Protein AF-0000000074350493 (afdb_homodimer)

Foldseek 3Di:
DDLAQPVPAGKDKDADCDLQGRRWIFIWGPDDDPSTGTDGTPDPGDDPVCSPPVVVVVVVVVVVVVVVVVVVVVVVVVVPPPPVVVVVVPDPPPPPPPPPPD/DDLQQPVPAGKDKDADCDLQGRRWIFIWGPDDDPSTDTPGTPDPGDDPVCSPPVVVVVVVVVVVVVVVVVVVVVVVVVVPPPPVVVVVVPDPPPPPPPPPPD

Sequence (204 aa):
MVRFPQCGSPAVIKTSWTQFNPGRHFYCCSKRGPNHGIIDWYDPTMCDRAVQIIPGLLRNMNESQDIVAENCGTIRRDIQPIDIDGILDGQNPNDGIWWFISMVRFPQCGSPAVIKTSWTQFNPGRHFYCCSKRGPNHGIIDWYDPTMCDRAVQIIPGLLRNMNESQDIVAENCGTIRRDIQPIDIDGILDGQNPNDGIWWFIS

Solvent-accessible surface area (backbone atoms only — not comparable to full-atom values): 12179 Å² total; per-residue (Å²): 129,79,74,60,41,88,86,70,51,59,55,38,80,46,70,35,75,48,75,77,39,57,69,34,37,25,31,23,33,69,51,83,57,95,92,28,50,80,63,40,72,68,46,74,83,66,35,69,67,52,41,63,45,47,61,53,51,52,50,53,29,52,52,30,45,49,50,38,52,50,49,49,51,50,50,56,58,65,62,56,78,70,65,55,63,73,55,48,70,74,46,71,88,77,68,69,77,67,77,73,79,107,128,80,75,61,40,91,85,69,50,58,54,38,80,46,70,34,75,47,75,78,38,56,71,35,38,25,31,24,32,70,52,82,58,94,91,30,51,78,64,41,71,68,47,74,83,66,36,68,67,49,40,64,46,49,60,53,52,53,51,54,29,50,52,32,46,50,52,38,53,52,51,50,50,51,50,56,58,64,61,56,78,69,67,53,63,74,56,45,71,74,47,70,87,77,68,69,76,67,77,72,78,109

Nearest PDB structures (foldseek):
  3qwm-assembly1_A-2  TM=3.805E-01  e=5.453E-01  Homo sapiens
  5nly-assembly1_A  TM=3.399E-01  e=1.054E+00  Homo sapiens
  5wi2-assembly2_B  TM=3.522E-01  e=4.492E+00  Homo sapiens
  2m89-assembly1_B  TM=2.651E-01  e=6.671E+00  Colwellia psychrerythraea 34H
  4c0a-assembly1_B  TM=4.109E-01  e=1.397E+00  Homo sapiens

Structure (mmCIF, N/CA/C/O backbone):
data_AF-0000000074350493-model_v1
#
loop_
_entity.id
_entity.type
_entity.pdbx_description
1 polymer 'Zinc finger, GRF-type'
#
loop_
_atom_site.group_PDB
_atom_site.id
_atom_site.type_symbol
_atom_site.label_atom_id
_atom_site.label_alt_id
_atom_site.label_comp_id
_atom_site.label_asym_id
_atom_site.label_entity_id
_atom_site.label_seq_id
_atom_site.pdbx_PDB_ins_code
_atom_site.Cartn_x
_atom_site.Cartn_y
_atom_site.Cartn_z
_atom_site.occupancy
_atom_site.B_iso_or_equiv
_atom_site.auth_seq_id
_atom_site.auth_comp_id
_atom_site.auth_asym_id
_atom_site.auth_atom_id
_atom_site.pdbx_PDB_model_num
ATOM 1 N N . MET A 1 1 ? 19.562 -19.75 -13.242 1 54.25 1 MET A N 1
ATOM 2 C CA . MET A 1 1 ? 19.984 -18.453 -13.797 1 54.25 1 MET A CA 1
ATOM 3 C C . MET A 1 1 ? 21.016 -17.781 -12.898 1 54.25 1 MET A C 1
ATOM 5 O O . MET A 1 1 ? 20.938 -17.891 -11.672 1 54.25 1 MET A O 1
ATOM 9 N N . VAL A 1 2 ? 22.109 -17.438 -13.438 1 62.44 2 VAL A N 1
ATOM 10 C CA . VAL A 1 2 ? 23.25 -16.906 -12.703 1 62.44 2 VAL A CA 1
ATOM 11 C C . VAL A 1 2 ? 22.844 -15.641 -11.961 1 62.44 2 VAL A C 1
ATOM 13 O O . VAL A 1 2 ? 22.328 -14.703 -12.57 1 62.44 2 VAL A O 1
ATOM 16 N N . ARG A 1 3 ? 22.812 -15.484 -10.641 1 78.31 3 ARG A N 1
ATOM 17 C CA . ARG A 1 3 ? 22.359 -14.438 -9.734 1 78.31 3 ARG A CA 1
ATOM 18 C C . ARG A 1 3 ? 23.516 -13.547 -9.305 1 78.31 3 ARG A C 1
ATOM 20 O O . ARG A 1 3 ? 23.5 -12.969 -8.219 1 78.31 3 ARG A O 1
ATOM 27 N N . PHE A 1 4 ? 24.656 -13.5 -10.234 1 84.69 4 PHE A N 1
ATOM 28 C CA . PHE A 1 4 ? 25.781 -12.625 -9.891 1 84.69 4 PHE A CA 1
ATOM 29 C C . PHE A 1 4 ? 26.094 -11.68 -11.047 1 84.69 4 PHE A C 1
ATOM 31 O O . PHE A 1 4 ? 25.984 -12.055 -12.211 1 84.69 4 PHE A O 1
ATOM 38 N N . PRO A 1 5 ? 26.484 -10.469 -10.609 1 89.38 5 PRO A N 1
ATOM 39 C CA . PRO A 1 5 ? 26.859 -9.523 -11.664 1 89.38 5 PRO A CA 1
ATOM 40 C C . PRO A 1 5 ? 28.109 -9.953 -12.414 1 89.38 5 PRO A C 1
ATOM 42 O O . PRO A 1 5 ? 29.016 -10.57 -11.828 1 89.38 5 PRO A O 1
ATOM 45 N N . GLN A 1 6 ? 28.109 -9.586 -13.664 1 86.31 6 GLN A N 1
ATOM 46 C CA . GLN A 1 6 ? 29.234 -9.969 -14.508 1 86.31 6 GLN A CA 1
ATOM 47 C C . GLN A 1 6 ? 30.484 -9.164 -14.148 1 86.31 6 GLN A C 1
ATOM 49 O O . GLN A 1 6 ? 31.609 -9.602 -14.422 1 86.31 6 GLN A O 1
ATOM 54 N N . CYS A 1 7 ? 30.344 -8.07 -13.523 1 89.44 7 CYS A N 1
ATOM 55 C CA . CYS A 1 7 ? 31.469 -7.172 -13.25 1 89.44 7 CYS A CA 1
ATOM 56 C C . CYS A 1 7 ? 32.25 -7.629 -12.016 1 89.44 7 CYS A C 1
ATOM 58 O O . CYS A 1 7 ? 33.25 -7.035 -11.664 1 89.44 7 CYS A O 1
ATOM 60 N N . GLY A 1 8 ? 31.75 -8.586 -11.281 1 89.25 8 GLY A N 1
ATOM 61 C CA . GLY A 1 8 ? 32.469 -9.133 -10.133 1 89.25 8 GLY A CA 1
ATOM 62 C C . GLY A 1 8 ? 32.031 -8.492 -8.82 1 89.25 8 GLY A C 1
ATOM 63 O O . GLY A 1 8 ? 32.438 -8.938 -7.746 1 89.25 8 GLY A O 1
ATOM 64 N N . SER A 1 9 ? 31.219 -7.578 -8.922 1 91.06 9 SER A N 1
ATOM 65 C CA . SER A 1 9 ? 30.719 -6.934 -7.711 1 91.06 9 SER A CA 1
ATOM 66 C C . SER A 1 9 ? 29.641 -7.785 -7.039 1 91.06 9 SER A C 1
ATOM 68 O O . SER A 1 9 ? 29.062 -8.68 -7.668 1 91.06 9 SER A O 1
ATOM 70 N N . PRO A 1 10 ? 29.406 -7.516 -5.766 1 92.62 10 PRO A N 1
ATOM 71 C CA . PRO A 1 10 ? 28.375 -8.281 -5.078 1 92.62 10 PRO A CA 1
ATOM 72 C C . PRO A 1 10 ? 26.969 -8.008 -5.625 1 92.62 10 PRO A C 1
ATOM 74 O O . PRO A 1 10 ? 26.688 -6.898 -6.082 1 92.62 10 PRO A O 1
ATOM 77 N N . ALA A 1 11 ? 26.188 -9.047 -5.598 1 94.44 11 ALA A N 1
ATOM 78 C CA . ALA A 1 11 ? 24.766 -8.891 -5.906 1 94.44 11 ALA A CA 1
ATOM 79 C C . ALA A 1 11 ? 23.984 -8.453 -4.676 1 94.44 11 ALA A C 1
ATOM 81 O O . ALA A 1 11 ? 24.266 -8.898 -3.561 1 94.44 11 ALA A O 1
ATOM 82 N N . VAL A 1 12 ? 23.031 -7.539 -4.895 1 94.94 12 VAL A N 1
ATOM 83 C CA . VAL A 1 12 ? 22.156 -7.113 -3.812 1 94.94 12 VAL A CA 1
ATOM 84 C C . VAL A 1 12 ? 20.688 -7.312 -4.219 1 94.94 12 VAL A C 1
ATOM 86 O O . VAL A 1 12 ? 20.391 -7.469 -5.406 1 94.94 12 VAL A O 1
ATOM 89 N N . ILE A 1 13 ? 19.828 -7.398 -3.182 1 95.94 13 ILE A N 1
ATOM 90 C CA . ILE A 1 13 ? 18.391 -7.512 -3.424 1 95.94 13 ILE A CA 1
ATOM 91 C C . ILE A 1 13 ? 17.734 -6.148 -3.24 1 95.94 13 ILE A C 1
ATOM 93 O O . ILE A 1 13 ? 17.938 -5.488 -2.219 1 95.94 13 ILE A O 1
ATOM 97 N N . LYS A 1 14 ? 17.016 -5.727 -4.309 1 96 14 LYS A N 1
ATOM 98 C CA . LYS A 1 14 ? 16.25 -4.492 -4.262 1 96 14 LYS A CA 1
ATOM 99 C C . LYS A 1 14 ? 14.766 -4.762 -4.523 1 96 14 LYS A C 1
ATOM 101 O O . LYS A 1 14 ? 14.383 -5.891 -4.832 1 96 14 LYS A O 1
ATOM 106 N N . THR A 1 15 ? 13.984 -3.666 -4.266 1 97.62 15 THR A N 1
ATOM 107 C CA . THR A 1 15 ? 12.539 -3.775 -4.441 1 97.62 15 THR A CA 1
ATOM 108 C C . THR A 1 15 ? 12.078 -2.979 -5.66 1 97.62 15 THR A C 1
ATOM 110 O O . THR A 1 15 ? 12.445 -1.812 -5.816 1 97.62 15 THR A O 1
ATOM 113 N N . SER A 1 16 ? 11.336 -3.635 -6.516 1 97.81 16 SER A N 1
ATOM 114 C CA . SER A 1 16 ? 10.727 -2.967 -7.66 1 97.81 16 SER A CA 1
ATOM 115 C C . SER A 1 16 ? 9.422 -2.283 -7.27 1 97.81 16 SER A C 1
ATOM 117 O O . SER A 1 16 ? 8.625 -2.84 -6.508 1 97.81 16 SER A O 1
ATOM 119 N N . TRP A 1 17 ? 9.18 -1.104 -7.844 1 97.69 17 TRP A N 1
ATOM 120 C CA . TRP A 1 17 ? 7.938 -0.381 -7.602 1 97.69 17 TRP A CA 1
ATOM 121 C C . TRP A 1 17 ? 7.289 0.044 -8.914 1 97.69 17 TRP A C 1
ATOM 123 O O . TRP A 1 17 ? 6.492 0.986 -8.945 1 97.69 17 TRP A O 1
ATOM 133 N N . THR A 1 18 ? 7.656 -0.69 -9.922 1 97.12 18 THR A N 1
ATOM 134 C CA . THR A 1 18 ? 7.039 -0.423 -11.219 1 97.12 18 THR A CA 1
ATOM 135 C C . THR A 1 18 ? 5.594 -0.91 -11.242 1 97.12 18 THR A C 1
ATOM 137 O O . THR A 1 18 ? 5.18 -1.683 -10.375 1 97.12 18 THR A O 1
ATOM 140 N N . GLN A 1 19 ? 4.824 -0.559 -12.211 1 96.5 19 GLN A N 1
ATOM 141 C CA . GLN A 1 19 ? 3.395 -0.821 -12.328 1 96.5 19 GLN A CA 1
ATOM 142 C C . GLN A 1 19 ? 3.109 -2.32 -12.352 1 96.5 19 GLN A C 1
ATOM 144 O O . GLN A 1 19 ? 2.113 -2.777 -11.789 1 96.5 19 GLN A O 1
ATOM 149 N N . PHE A 1 20 ? 3.967 -3.07 -12.922 1 97.12 20 PHE A N 1
ATOM 150 C CA . PHE A 1 20 ? 3.656 -4.48 -13.141 1 97.12 20 PHE A CA 1
ATOM 151 C C . PHE A 1 20 ? 4.363 -5.352 -12.109 1 97.12 20 PHE A C 1
ATOM 153 O O . PHE A 1 20 ? 4.086 -6.547 -12.008 1 97.12 20 PHE A O 1
ATOM 160 N N . ASN A 1 21 ? 5.328 -4.793 -11.367 1 98.19 21 ASN A N 1
ATOM 161 C CA . ASN A 1 21 ? 6.09 -5.551 -10.383 1 98.19 21 ASN A CA 1
ATOM 162 C C . ASN A 1 21 ? 6.215 -4.789 -9.062 1 98.19 21 ASN A C 1
ATOM 164 O O . ASN A 1 21 ? 7.32 -4.629 -8.539 1 98.19 21 ASN A O 1
ATOM 168 N N . PRO A 1 22 ? 5.102 -4.34 -8.555 1 98.62 22 PRO A N 1
ATOM 169 C CA . PRO A 1 22 ? 5.207 -3.543 -7.332 1 98.62 22 PRO A CA 1
ATOM 170 C C . PRO A 1 22 ? 5.598 -4.379 -6.117 1 98.62 22 PRO A C 1
ATOM 172 O O . PRO A 1 22 ? 4.945 -5.383 -5.816 1 98.62 22 PRO A O 1
ATOM 175 N N . GLY A 1 23 ? 6.668 -3.951 -5.48 1 98.44 23 GLY A N 1
ATOM 176 C CA . GLY A 1 23 ? 7.074 -4.613 -4.25 1 98.44 23 GLY A CA 1
ATOM 177 C C . GLY A 1 23 ? 7.926 -5.844 -4.488 1 98.44 23 GLY A C 1
ATOM 178 O O . GLY A 1 23 ? 8.445 -6.441 -3.541 1 98.44 23 GLY A O 1
ATOM 179 N N . ARG A 1 24 ? 8.086 -6.23 -5.754 1 98.56 24 ARG A N 1
ATOM 180 C CA . ARG A 1 24 ? 8.797 -7.461 -6.086 1 98.56 24 ARG A CA 1
ATOM 181 C C . ARG A 1 24 ? 10.297 -7.293 -5.895 1 98.56 24 ARG A C 1
ATOM 183 O O . ARG A 1 24 ? 10.867 -6.277 -6.293 1 98.56 24 ARG A O 1
ATOM 190 N N . HIS A 1 25 ? 10.859 -8.359 -5.367 1 97.94 25 HIS A N 1
ATOM 191 C CA . HIS A 1 25 ? 12.305 -8.305 -5.172 1 97.94 25 HIS A CA 1
ATOM 192 C C . HIS A 1 25 ? 13.047 -8.781 -6.414 1 97.94 25 HIS A C 1
ATOM 194 O O . HIS A 1 25 ? 12.562 -9.664 -7.129 1 97.94 25 HIS A O 1
ATOM 200 N N . PHE A 1 26 ? 14.227 -8.133 -6.578 1 96.44 26 PHE A N 1
ATOM 201 C CA . PHE A 1 26 ? 15.102 -8.562 -7.664 1 96.44 26 PHE A CA 1
ATOM 202 C C . PHE A 1 26 ? 16.562 -8.453 -7.262 1 96.44 26 PHE A C 1
ATOM 204 O O . PHE A 1 26 ? 16.922 -7.641 -6.402 1 96.44 26 PHE A O 1
ATOM 211 N N . TYR A 1 27 ? 17.375 -9.25 -7.84 1 95.88 27 TYR A N 1
ATOM 212 C CA . TYR A 1 27 ? 18.828 -9.172 -7.699 1 95.88 27 TYR A CA 1
ATOM 213 C C . TYR A 1 27 ? 19.406 -8.117 -8.633 1 95.88 27 TYR A C 1
ATOM 215 O O . TYR A 1 27 ? 19.016 -8.039 -9.805 1 95.88 27 TYR A O 1
ATOM 223 N N . CYS A 1 28 ? 20.297 -7.379 -8.047 1 94.56 28 CYS A N 1
ATOM 224 C CA . CYS A 1 28 ? 20.984 -6.426 -8.906 1 94.56 28 CYS A CA 1
ATOM 225 C C . CYS A 1 28 ? 22.406 -6.184 -8.414 1 94.56 28 CYS A C 1
ATOM 227 O O . CYS A 1 28 ? 22.781 -6.633 -7.332 1 94.56 28 CYS A O 1
ATOM 229 N N . CYS A 1 29 ? 23.156 -5.594 -9.312 1 94.19 29 CYS A N 1
ATOM 230 C CA . CYS A 1 29 ? 24.531 -5.238 -8.984 1 94.19 29 CYS A CA 1
ATOM 231 C C . CYS A 1 29 ? 24.562 -4.145 -7.922 1 94.19 29 CYS A C 1
ATOM 233 O O . CYS A 1 29 ? 23.75 -3.213 -7.957 1 94.19 29 CYS A O 1
ATOM 235 N N . SER A 1 30 ? 25.516 -4.34 -6.973 1 92.81 30 SER A N 1
ATOM 236 C CA . SER A 1 30 ? 25.656 -3.352 -5.906 1 92.81 30 SER A CA 1
ATOM 237 C C . SER A 1 30 ? 26.156 -2.018 -6.449 1 92.81 30 SER A C 1
ATOM 239 O O . SER A 1 30 ? 25.984 -0.978 -5.809 1 92.81 30 SER A O 1
ATOM 241 N N . LYS A 1 31 ? 26.703 -2.16 -7.629 1 91.62 31 LYS A N 1
ATOM 242 C CA . LYS A 1 31 ? 27.156 -0.932 -8.273 1 91.62 31 LYS A CA 1
ATOM 243 C C . LYS A 1 31 ? 26.047 -0.301 -9.102 1 91.62 31 LYS A C 1
ATOM 245 O O . LYS A 1 31 ? 25.031 -0.943 -9.383 1 91.62 31 LYS A O 1
ATOM 250 N N . ARG A 1 32 ? 26.172 0.954 -9.367 1 88.25 32 ARG A N 1
ATOM 251 C CA . ARG A 1 32 ? 25.219 1.692 -10.188 1 88.25 32 ARG A CA 1
ATOM 252 C C . ARG A 1 32 ? 25.781 1.943 -11.586 1 88.25 32 ARG A C 1
ATOM 254 O O . ARG A 1 32 ? 27 1.919 -11.781 1 88.25 32 ARG A O 1
ATOM 261 N N . GLY A 1 33 ? 24.797 2.076 -12.539 1 86.25 33 GLY A N 1
ATOM 262 C CA . GLY A 1 33 ? 25.219 2.389 -13.898 1 86.25 33 GLY A CA 1
ATOM 263 C C . GLY A 1 33 ? 24.578 1.5 -14.938 1 86.25 33 GLY A C 1
ATOM 264 O O . GLY A 1 33 ? 23.891 0.525 -14.602 1 86.25 33 GLY A O 1
ATOM 265 N N . PRO A 1 34 ? 24.734 1.859 -16.312 1 84.88 34 PRO A N 1
ATOM 266 C CA . PRO A 1 34 ? 24.062 1.173 -17.422 1 84.88 34 PRO A CA 1
ATOM 267 C C . PRO A 1 34 ? 24.375 -0.321 -17.469 1 84.88 34 PRO A C 1
ATOM 269 O O . PRO A 1 34 ? 23.516 -1.126 -17.828 1 84.88 34 PRO A O 1
ATOM 272 N N . ASN A 1 35 ? 25.594 -0.765 -16.984 1 83.81 35 ASN A N 1
ATOM 273 C CA . ASN A 1 35 ? 25.969 -2.174 -17.047 1 83.81 35 ASN A CA 1
ATOM 274 C C . ASN A 1 35 ? 25.781 -2.869 -15.703 1 83.81 35 ASN A C 1
ATOM 276 O O . ASN A 1 35 ? 26.25 -3.994 -15.508 1 83.81 35 ASN A O 1
ATOM 280 N N . HIS A 1 36 ? 24.953 -2.256 -14.914 1 89.69 36 HIS A N 1
ATOM 281 C CA . HIS A 1 36 ? 24.781 -2.789 -13.57 1 89.69 36 HIS A CA 1
ATOM 282 C C . HIS A 1 36 ? 23.297 -2.885 -13.211 1 89.69 36 HIS A C 1
ATOM 284 O O . HIS A 1 36 ? 22.906 -2.582 -12.078 1 89.69 36 HIS A O 1
ATOM 290 N N . GLY A 1 37 ? 22.469 -3.441 -14.133 1 82.88 37 GLY A N 1
ATOM 291 C CA . GLY A 1 37 ? 21.016 -3.467 -13.953 1 82.88 37 GLY A CA 1
ATOM 292 C C . GLY A 1 37 ? 20.516 -4.754 -13.32 1 82.88 37 GLY A C 1
ATOM 293 O O . GLY A 1 37 ? 21.25 -5.406 -12.57 1 82.88 37 GLY A O 1
ATOM 294 N N . ILE A 1 38 ? 19.312 -5.059 -13.516 1 87.69 38 ILE A N 1
ATOM 295 C CA . ILE A 1 38 ? 18.641 -6.227 -12.961 1 87.69 38 ILE A CA 1
ATOM 296 C C . ILE A 1 38 ? 19.297 -7.5 -13.492 1 87.69 38 ILE A C 1
ATOM 298 O O . ILE A 1 38 ? 19.562 -7.621 -14.688 1 87.69 38 ILE A O 1
ATOM 302 N N . ILE A 1 39 ? 19.688 -8.258 -12.625 1 92.12 39 ILE A N 1
ATOM 303 C CA . ILE A 1 39 ? 20.25 -9.555 -12.969 1 92.12 39 ILE A CA 1
ATOM 304 C C . ILE A 1 39 ? 19.141 -10.578 -13.148 1 92.12 39 ILE A C 1
ATOM 306 O O . ILE A 1 39 ? 19.016 -11.203 -14.203 1 92.12 39 ILE A O 1
ATOM 310 N N . ASP A 1 40 ? 18.312 -10.688 -12.094 1 94.38 40 ASP A N 1
ATOM 311 C CA . ASP A 1 40 ? 17.203 -11.633 -12.078 1 94.38 40 ASP A CA 1
ATOM 312 C C . ASP A 1 40 ? 16.172 -11.258 -11.008 1 94.38 40 ASP A C 1
ATOM 314 O O . ASP A 1 40 ? 16.484 -10.516 -10.07 1 94.38 40 ASP A O 1
ATOM 318 N N . TRP A 1 41 ? 14.992 -11.969 -11.242 1 96.06 41 TRP A N 1
ATOM 319 C CA . TRP A 1 41 ? 13.969 -11.781 -10.219 1 96.06 41 TRP A CA 1
ATOM 320 C C . TRP A 1 41 ? 14.188 -12.734 -9.047 1 96.06 41 TRP A C 1
ATOM 322 O O . TRP A 1 41 ? 14.508 -13.906 -9.25 1 96.06 41 TRP A O 1
ATOM 332 N N . TYR A 1 42 ? 14.117 -12.156 -7.887 1 96.25 42 TYR A N 1
ATOM 333 C CA . TYR A 1 42 ? 14.195 -12.938 -6.656 1 96.25 42 TYR A CA 1
ATOM 334 C C . TYR A 1 42 ? 12.852 -13.57 -6.32 1 96.25 42 TYR A C 1
ATOM 336 O O . TYR A 1 42 ? 12.781 -14.758 -5.984 1 96.25 42 TYR A O 1
ATOM 344 N N . ASP A 1 43 ? 11.805 -12.797 -6.391 1 97.25 43 ASP A N 1
ATOM 345 C CA . ASP A 1 43 ? 10.445 -13.266 -6.145 1 97.25 43 ASP A CA 1
ATOM 346 C C . ASP A 1 43 ? 9.781 -13.734 -7.434 1 97.25 43 ASP A C 1
ATOM 348 O O . ASP A 1 43 ? 10.109 -13.25 -8.523 1 97.25 43 ASP A O 1
ATOM 352 N N . PRO A 1 44 ? 8.789 -14.688 -7.273 1 97.88 44 PRO A N 1
ATOM 353 C CA . PRO A 1 44 ? 7.922 -14.93 -8.422 1 97.88 44 PRO A CA 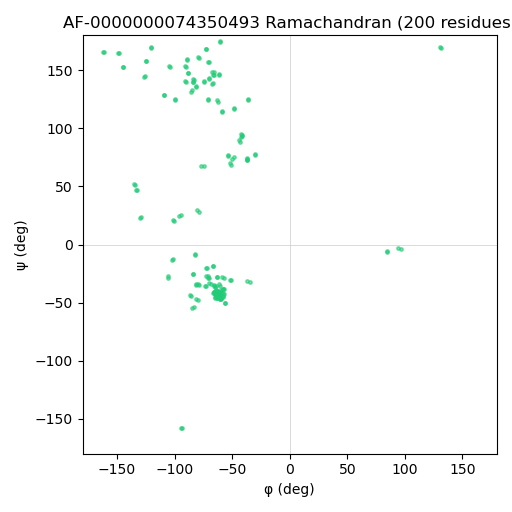1
ATOM 354 C C . PRO A 1 44 ? 7.145 -13.68 -8.852 1 97.88 44 PRO A C 1
ATOM 356 O O . PRO A 1 44 ? 7.188 -12.656 -8.164 1 97.88 44 PRO A O 1
ATOM 359 N N . THR A 1 45 ? 6.438 -13.914 -10 1 98.06 45 THR A N 1
ATOM 360 C CA . THR A 1 45 ? 5.602 -12.812 -10.477 1 98.06 45 THR A CA 1
ATOM 361 C C . THR A 1 45 ? 4.539 -12.453 -9.445 1 98.06 45 THR A C 1
ATOM 363 O O . THR A 1 45 ? 3.982 -13.336 -8.781 1 98.06 45 THR A O 1
ATOM 366 N N . MET A 1 46 ? 4.258 -11.211 -9.414 1 98.62 46 MET A N 1
ATOM 367 C CA . MET A 1 46 ? 3.205 -10.742 -8.523 1 98.62 46 MET A CA 1
ATOM 368 C C . MET A 1 46 ? 1.834 -11.203 -9.008 1 98.62 46 MET A C 1
ATOM 370 O O . MET A 1 46 ? 1.568 -11.219 -10.211 1 98.62 46 MET A O 1
ATOM 374 N N . CYS A 1 47 ? 1.059 -11.508 -8.016 1 98.62 47 CYS A N 1
ATOM 375 C CA . CYS A 1 47 ? -0.28 -11.938 -8.406 1 98.62 47 CYS A CA 1
ATOM 376 C C . CYS A 1 47 ? -1.093 -10.766 -8.938 1 98.62 47 CYS A C 1
ATOM 378 O O . CYS A 1 47 ? -0.824 -9.609 -8.594 1 98.62 47 CYS A O 1
ATOM 380 N N . ASP A 1 48 ? -2.059 -11.062 -9.711 1 98.25 48 ASP A N 1
ATOM 381 C CA . ASP A 1 48 ? -2.824 -10.055 -10.438 1 98.25 48 ASP A CA 1
ATOM 382 C C . ASP A 1 48 ? -3.41 -9.016 -9.477 1 98.25 48 ASP A C 1
ATOM 384 O O . ASP A 1 48 ? -3.336 -7.816 -9.734 1 98.25 48 ASP A O 1
ATOM 388 N N . ARG A 1 49 ? -4.039 -9.469 -8.492 1 98.62 49 ARG A N 1
ATOM 389 C CA . ARG A 1 49 ? -4.688 -8.555 -7.551 1 98.62 49 ARG A CA 1
ATOM 390 C C . ARG A 1 49 ? -3.684 -7.578 -6.953 1 98.62 49 ARG A C 1
ATOM 392 O O . ARG A 1 49 ? -3.973 -6.387 -6.812 1 98.62 49 ARG A O 1
ATOM 399 N N . ALA A 1 50 ? -2.549 -8.07 -6.598 1 98.62 50 ALA A N 1
ATOM 400 C CA . 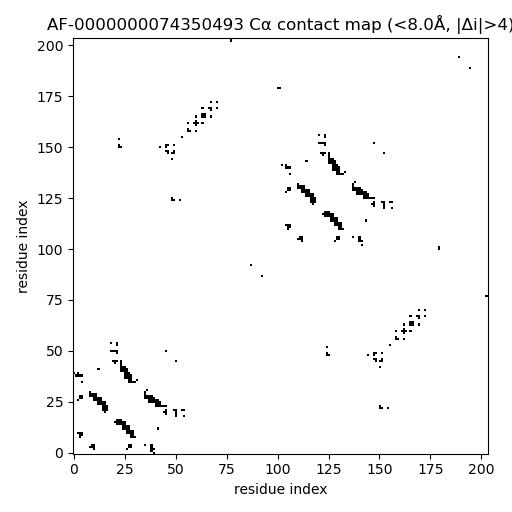ALA A 1 50 ? -1.503 -7.219 -6.031 1 98.62 50 ALA A CA 1
ATOM 401 C C . ALA A 1 50 ? -1.09 -6.125 -7.012 1 98.62 50 ALA A C 1
ATOM 403 O O . ALA A 1 50 ? -0.91 -4.969 -6.621 1 98.62 50 ALA A O 1
ATOM 404 N N . VAL A 1 51 ? -0.976 -6.461 -8.234 1 98.75 51 VAL A N 1
ATOM 405 C CA . VAL A 1 51 ? -0.583 -5.52 -9.273 1 98.75 51 VAL A CA 1
ATOM 406 C C . VAL A 1 51 ? -1.637 -4.422 -9.398 1 98.75 51 VAL A C 1
ATOM 408 O O . VAL A 1 51 ? -1.307 -3.264 -9.672 1 98.75 51 VAL A O 1
ATOM 411 N N . GLN A 1 52 ? -2.818 -4.738 -9.078 1 98.44 52 GLN A N 1
ATOM 412 C CA . GLN A 1 52 ? -3.91 -3.781 -9.203 1 98.44 52 GLN A CA 1
ATOM 413 C C . GLN A 1 52 ? -3.953 -2.834 -8.008 1 98.44 52 GLN A C 1
ATOM 415 O O . GLN A 1 52 ? -4.234 -1.645 -8.164 1 98.44 52 GLN A O 1
ATOM 420 N N . ILE A 1 53 ? -3.621 -3.318 -6.895 1 98.44 53 ILE A N 1
ATOM 421 C CA . ILE A 1 53 ? -4.012 -2.521 -5.734 1 98.44 53 ILE A CA 1
ATOM 422 C C . ILE A 1 53 ? -2.785 -1.816 -5.156 1 98.44 53 ILE A C 1
ATOM 424 O O . ILE A 1 53 ? -2.902 -0.745 -4.559 1 98.44 53 ILE A O 1
ATOM 428 N N . ILE A 1 54 ? -1.615 -2.338 -5.289 1 98.75 54 ILE A N 1
ATOM 429 C CA . ILE A 1 54 ? -0.453 -1.805 -4.586 1 98.75 54 ILE A CA 1
ATOM 430 C C . ILE A 1 54 ? -0.14 -0.401 -5.102 1 98.75 54 ILE A C 1
ATOM 432 O O . ILE A 1 54 ? 0.126 0.51 -4.312 1 98.75 54 ILE A O 1
ATOM 436 N N . PRO A 1 55 ? -0.224 -0.219 -6.387 1 98.62 55 PRO A N 1
ATOM 437 C CA . PRO A 1 55 ? 0.027 1.152 -6.836 1 98.62 55 PRO A CA 1
ATOM 438 C C . PRO A 1 55 ? -0.917 2.166 -6.191 1 98.62 55 PRO A C 1
ATOM 440 O O . PRO A 1 55 ? -0.506 3.285 -5.879 1 98.62 55 PRO A O 1
ATOM 443 N N . GLY A 1 56 ? -2.088 1.86 -6.008 1 97.75 56 GLY A N 1
ATOM 444 C CA . GLY A 1 56 ? -3.029 2.748 -5.348 1 97.75 56 GLY A CA 1
ATOM 445 C C . GLY A 1 56 ? -2.67 3.025 -3.898 1 97.75 56 GLY A C 1
ATOM 446 O O . GLY A 1 56 ? -2.756 4.164 -3.439 1 97.75 56 GLY A O 1
ATOM 447 N N . LEU A 1 57 ? -2.303 2.004 -3.254 1 97.94 57 LEU A N 1
ATOM 448 C CA . LEU A 1 57 ? -1.873 2.16 -1.869 1 97.94 57 LEU A CA 1
ATOM 449 C C . LEU A 1 57 ? -0.662 3.082 -1.776 1 97.94 57 LEU A C 1
ATOM 451 O O . LEU A 1 57 ? -0.599 3.943 -0.897 1 97.94 57 LEU A O 1
ATOM 455 N N . LEU A 1 58 ? 0.287 2.904 -2.645 1 98.06 58 LEU A N 1
ATOM 456 C CA . LEU A 1 58 ? 1.479 3.744 -2.684 1 98.06 58 LEU A CA 1
ATOM 457 C C . LEU A 1 58 ? 1.112 5.199 -2.959 1 98.06 58 LEU A C 1
ATOM 459 O O . LEU A 1 58 ? 1.647 6.109 -2.324 1 98.06 58 LEU A O 1
ATOM 463 N N . ARG A 1 59 ? 0.199 5.391 -3.873 1 97.94 59 ARG A N 1
ATOM 464 C CA . ARG A 1 59 ? -0.222 6.75 -4.203 1 97.94 59 ARG A CA 1
ATOM 465 C C . ARG A 1 59 ? -0.874 7.43 -3.004 1 97.94 59 ARG A C 1
ATOM 467 O O . ARG A 1 59 ? -0.578 8.586 -2.703 1 97.94 59 ARG A O 1
ATOM 474 N N . ASN A 1 60 ? -1.743 6.723 -2.363 1 97.38 60 ASN A N 1
ATOM 475 C CA . ASN A 1 60 ? -2.434 7.273 -1.201 1 97.38 60 ASN A CA 1
ATOM 476 C C . ASN A 1 60 ? -1.461 7.598 -0.072 1 97.38 60 ASN A C 1
ATOM 478 O O . ASN A 1 60 ? -1.582 8.633 0.578 1 97.38 60 ASN A O 1
ATOM 482 N N . MET A 1 61 ? -0.568 6.695 0.128 1 97.56 61 MET A N 1
ATOM 483 C CA . MET A 1 61 ? 0.457 6.902 1.146 1 97.56 61 MET A CA 1
ATOM 484 C C . MET A 1 61 ? 1.274 8.156 0.847 1 97.56 61 MET A C 1
ATOM 486 O O . MET A 1 61 ? 1.474 9 1.726 1 97.56 61 MET A O 1
ATOM 490 N N . ASN A 1 62 ? 1.688 8.344 -0.344 1 97.75 62 ASN A N 1
ATOM 491 C CA . ASN A 1 62 ? 2.496 9.484 -0.753 1 97.75 62 ASN A CA 1
ATOM 492 C C . ASN A 1 62 ? 1.718 10.789 -0.639 1 97.75 62 ASN A C 1
ATOM 494 O O . ASN A 1 62 ? 2.268 11.812 -0.221 1 97.75 62 ASN A O 1
ATOM 498 N N . GLU A 1 63 ? 0.528 10.758 -0.998 1 97.5 63 GLU A N 1
ATOM 499 C CA . GLU A 1 63 ? -0.315 11.945 -0.895 1 97.5 63 GLU A CA 1
ATOM 500 C C . GLU A 1 63 ? -0.426 12.422 0.551 1 97.5 63 GLU A C 1
ATOM 502 O O . GLU A 1 63 ? -0.279 13.617 0.832 1 97.5 63 GLU A O 1
ATOM 507 N N . SER A 1 64 ? -0.686 11.484 1.43 1 97.56 64 SER A N 1
ATOM 508 C CA . SER A 1 64 ? -0.785 11.844 2.84 1 97.56 64 SER A CA 1
ATOM 509 C C . SER A 1 64 ? 0.545 12.367 3.373 1 97.56 64 SER A C 1
ATOM 511 O O . SER A 1 64 ? 0.574 13.312 4.164 1 97.56 64 SER A O 1
ATOM 513 N N . GLN A 1 65 ? 1.587 11.773 2.957 1 97.19 6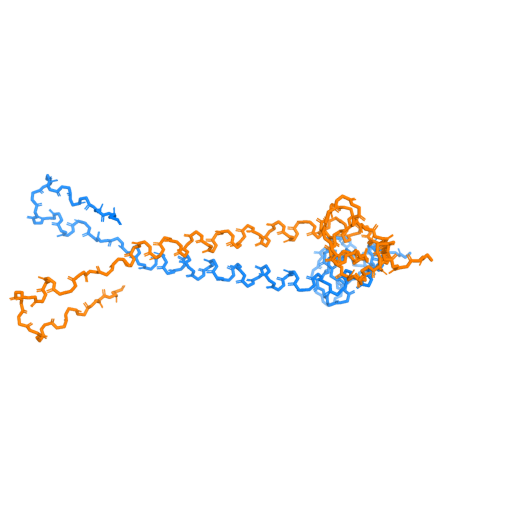5 GLN A N 1
ATOM 514 C CA . GLN A 1 65 ? 2.912 12.211 3.377 1 97.19 65 GLN A CA 1
ATOM 515 C C . GLN A 1 65 ? 3.211 13.617 2.865 1 97.19 65 GLN A C 1
ATOM 517 O O . GLN A 1 65 ? 3.846 14.414 3.559 1 97.19 65 GLN A O 1
ATOM 522 N N . ASP A 1 66 ? 2.764 13.914 1.704 1 97.44 66 ASP A N 1
ATOM 523 C CA . ASP A 1 66 ? 2.922 15.258 1.153 1 97.44 66 ASP A CA 1
ATOM 524 C C . ASP A 1 66 ? 2.17 16.281 1.994 1 97.44 66 ASP A C 1
ATOM 526 O O . ASP A 1 66 ? 2.684 17.375 2.256 1 97.44 66 ASP A O 1
ATOM 530 N N . ILE A 1 67 ? 1.057 15.945 2.355 1 96.44 67 ILE A N 1
ATOM 531 C CA . ILE A 1 67 ? 0.235 16.844 3.16 1 96.44 67 ILE A CA 1
ATOM 532 C C . ILE A 1 67 ? 0.898 17.078 4.516 1 96.44 67 ILE A C 1
ATOM 534 O O . ILE A 1 67 ? 0.938 18.203 5.012 1 96.44 67 ILE A O 1
ATOM 538 N N . VAL A 1 68 ? 1.439 16.016 5.078 1 96 68 VAL A N 1
ATOM 539 C CA . VAL A 1 68 ? 2.16 16.141 6.34 1 96 68 VAL A CA 1
ATOM 540 C C . VAL A 1 68 ? 3.326 17.109 6.18 1 96 68 VAL A C 1
ATOM 542 O O . VAL A 1 68 ? 3.523 17.984 7.016 1 96 68 VAL A O 1
ATOM 545 N N . ALA A 1 69 ? 4.062 16.969 5.145 1 95 69 ALA A N 1
ATOM 546 C CA . ALA A 1 69 ? 5.227 17.812 4.895 1 95 69 ALA A CA 1
ATOM 547 C C . ALA A 1 69 ? 4.82 19.266 4.746 1 95 69 ALA A C 1
ATOM 549 O O . ALA A 1 69 ? 5.477 20.156 5.289 1 95 69 ALA A O 1
ATOM 550 N N . GLU A 1 70 ? 3.75 19.516 4.094 1 92.94 70 GLU A N 1
ATOM 551 C CA . GLU A 1 70 ? 3.242 20.875 3.9 1 92.94 70 GLU A CA 1
ATOM 552 C C . GLU A 1 70 ? 2.826 21.5 5.227 1 92.94 70 GLU A C 1
ATOM 554 O O . GLU A 1 70 ? 3.164 22.656 5.504 1 92.94 70 GLU A O 1
ATOM 559 N N . ASN A 1 71 ? 2.141 20.75 5.98 1 87.88 71 ASN A N 1
ATOM 560 C CA . ASN A 1 71 ? 1.706 21.25 7.281 1 87.88 71 ASN A 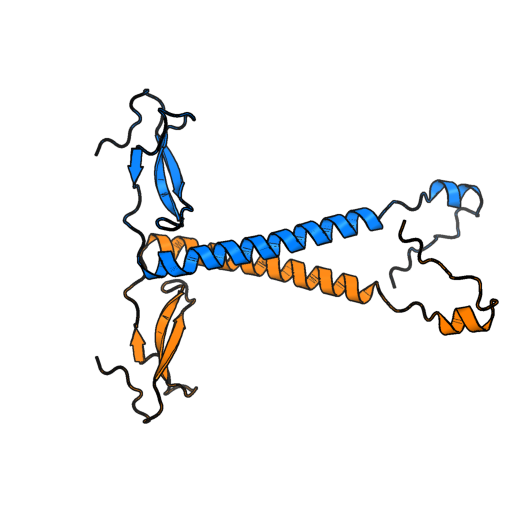CA 1
ATOM 561 C C . ASN A 1 71 ? 2.893 21.547 8.195 1 87.88 71 ASN A C 1
ATOM 563 O O . ASN A 1 71 ? 2.893 22.562 8.906 1 87.88 71 ASN A O 1
ATOM 567 N N . CYS A 1 72 ? 3.738 20.703 8.141 1 85.25 72 CYS A N 1
ATOM 568 C CA . CYS A 1 72 ? 4.945 20.922 8.938 1 85.25 72 CYS A CA 1
ATOM 569 C C . CYS A 1 72 ? 5.688 22.172 8.469 1 85.25 72 CYS A C 1
ATOM 571 O O . CYS A 1 72 ? 6.191 22.938 9.281 1 85.25 72 CYS A O 1
ATOM 573 N N . GLY A 1 73 ? 5.805 22.422 7.234 1 82.38 73 GLY A N 1
ATOM 574 C CA . GLY A 1 73 ? 6.395 23.641 6.703 1 82.38 73 GLY A CA 1
ATOM 575 C C . GLY A 1 73 ? 5.691 24.906 7.172 1 82.38 73 GLY A C 1
ATOM 576 O O . GLY A 1 73 ? 6.34 25.859 7.578 1 82.38 73 GLY A O 1
ATOM 577 N N . THR A 1 74 ? 4.449 24.828 7.137 1 80.81 74 THR A N 1
ATOM 578 C CA . THR A 1 74 ? 3.635 25.969 7.555 1 80.81 74 THR A CA 1
ATOM 579 C C . THR A 1 74 ? 3.826 26.25 9.039 1 80.81 74 THR A C 1
ATOM 581 O O . THR A 1 74 ? 3.992 27.406 9.438 1 80.81 74 THR A O 1
ATOM 584 N N . ILE A 1 75 ? 3.834 25.172 9.742 1 74.75 75 ILE A N 1
ATOM 585 C CA . ILE A 1 75 ? 4.016 25.312 11.18 1 74.75 75 ILE A CA 1
ATOM 586 C C . ILE A 1 75 ? 5.398 25.906 11.469 1 74.75 75 ILE A C 1
ATOM 588 O O . ILE A 1 75 ? 5.535 26.812 12.297 1 74.75 75 ILE A O 1
ATOM 592 N N . ARG A 1 76 ? 6.277 25.5 10.812 1 78.38 76 ARG A N 1
ATOM 593 C CA . ARG A 1 76 ? 7.637 25.984 10.992 1 78.38 76 ARG A CA 1
ATOM 594 C C . ARG A 1 76 ? 7.746 27.453 10.609 1 78.38 76 ARG A C 1
ATOM 596 O O . ARG A 1 76 ? 8.438 28.234 11.273 1 78.38 76 ARG A O 1
ATOM 603 N N . ARG A 1 77 ? 7.066 27.891 9.672 1 76.44 77 ARG A N 1
ATOM 604 C CA . ARG A 1 77 ? 7.078 29.281 9.211 1 76.44 77 ARG A CA 1
ATOM 605 C C . ARG A 1 77 ? 6.355 30.188 10.195 1 76.44 77 ARG A C 1
ATOM 607 O O . ARG A 1 77 ? 6.785 31.328 10.43 1 76.44 77 ARG A O 1
ATOM 614 N N . ASP A 1 78 ? 5.344 29.719 10.781 1 68.88 78 ASP A N 1
ATOM 615 C CA . ASP A 1 78 ? 4.52 30.562 11.656 1 68.88 78 ASP A CA 1
ATOM 616 C C . ASP A 1 78 ? 5.105 30.625 13.062 1 68.88 78 ASP A C 1
ATOM 618 O O . ASP A 1 78 ? 4.828 31.562 13.812 1 68.88 78 ASP A O 1
ATOM 622 N N . ILE A 1 79 ? 5.863 29.625 13.461 1 59.97 79 ILE A N 1
ATOM 623 C CA . ILE A 1 79 ? 6.512 29.672 14.766 1 59.97 79 ILE A CA 1
ATOM 624 C C . ILE A 1 79 ? 7.758 30.562 14.695 1 59.97 79 ILE A C 1
ATOM 626 O O . ILE A 1 79 ? 8.883 30.047 14.688 1 59.97 79 ILE A O 1
ATOM 630 N N . GLN A 1 80 ? 7.934 31.516 13.922 1 53.47 80 GLN A N 1
ATOM 631 C CA . GLN A 1 80 ? 9.039 32.469 13.992 1 53.47 80 GLN A CA 1
ATOM 632 C C . GLN A 1 80 ? 9.227 33 15.414 1 53.47 80 GLN A C 1
ATOM 634 O O . GLN A 1 80 ? 8.258 33.25 16.109 1 53.47 80 GLN A O 1
ATOM 639 N N . PRO A 1 81 ? 10.352 32.75 16.062 1 48.72 81 PRO A N 1
ATOM 640 C CA . PRO A 1 81 ? 10.703 33.281 17.391 1 48.72 81 PRO A CA 1
ATOM 641 C C . PRO A 1 81 ? 10.32 34.75 17.562 1 48.72 81 PRO A C 1
ATOM 643 O O . PRO A 1 81 ? 10.586 35.562 16.688 1 48.72 81 PRO A O 1
ATOM 646 N N . ILE A 1 82 ? 9.219 35.062 18.062 1 44.59 82 ILE A N 1
ATOM 647 C CA . ILE A 1 82 ? 9.07 36.438 18.531 1 44.59 82 ILE A CA 1
ATOM 648 C C . ILE A 1 82 ? 10.336 36.875 19.266 1 44.59 82 ILE A C 1
ATOM 650 O O . ILE A 1 82 ? 10.789 36.188 20.188 1 44.59 82 ILE A O 1
ATOM 654 N N . ASP A 1 83 ? 11.18 37.469 18.688 1 43.72 83 ASP A N 1
ATOM 655 C CA . ASP A 1 83 ? 12.352 38.031 19.344 1 43.72 83 ASP A CA 1
ATOM 656 C C . ASP A 1 83 ? 12 38.594 20.734 1 43.72 83 ASP A C 1
ATOM 658 O O . ASP A 1 83 ? 11.461 39.688 20.844 1 43.72 83 ASP A O 1
ATOM 662 N N . ILE A 1 84 ? 11.781 37.75 21.625 1 44.09 84 ILE A N 1
ATOM 663 C CA . ILE A 1 84 ? 11.523 38.094 23.016 1 44.09 84 ILE A CA 1
ATOM 664 C C . ILE A 1 84 ? 12.609 39.031 23.516 1 44.09 84 ILE A C 1
ATOM 666 O O . ILE A 1 84 ? 12.352 39.875 24.406 1 44.09 84 ILE A O 1
ATOM 670 N N . ASP A 1 85 ? 13.742 38.969 23.078 1 46.59 85 ASP A N 1
ATOM 671 C CA . ASP A 1 85 ? 14.789 39.875 23.578 1 46.59 85 ASP A CA 1
ATOM 672 C C . ASP A 1 85 ? 14.461 41.312 23.297 1 46.59 85 ASP A C 1
ATOM 674 O O . ASP A 1 85 ? 14.711 42.188 24.125 1 46.59 85 ASP A O 1
ATOM 678 N N . GLY A 1 86 ? 14.055 41.625 22.203 1 44.56 86 GLY A N 1
ATOM 679 C CA . GLY A 1 86 ? 13.781 43.031 21.922 1 44.56 86 GLY A CA 1
ATOM 680 C C . GLY A 1 86 ? 12.578 43.562 22.656 1 44.56 86 GLY A C 1
ATOM 681 O O . GLY A 1 86 ? 12.453 44.781 22.859 1 44.56 86 GLY A O 1
ATOM 682 N N . ILE A 1 87 ? 11.617 42.625 22.938 1 44.66 87 ILE A N 1
ATOM 683 C CA . ILE A 1 87 ? 10.477 43.062 23.734 1 44.66 87 ILE A CA 1
ATOM 684 C C . ILE A 1 87 ? 10.867 43.125 25.219 1 44.66 87 ILE A C 1
ATOM 686 O O . ILE A 1 87 ? 10.422 44.031 25.938 1 44.66 87 ILE A O 1
ATOM 690 N N . LEU A 1 88 ? 11.711 42.219 25.594 1 45.19 88 LEU A N 1
ATOM 691 C CA . LEU A 1 88 ? 12.164 42.25 26.984 1 45.19 88 LEU A CA 1
ATOM 692 C C . LEU A 1 88 ? 13.086 43.438 27.25 1 45.19 88 LEU A C 1
ATOM 694 O O . LEU A 1 88 ? 13.25 43.844 28.406 1 45.19 88 LEU A O 1
ATOM 698 N N . ASP A 1 89 ? 13.758 43.875 26.328 1 44.72 89 ASP A N 1
ATOM 699 C CA . ASP A 1 89 ? 14.625 44.969 26.734 1 44.72 89 ASP A CA 1
ATOM 700 C C . ASP A 1 89 ? 13.805 46.125 27.297 1 44.72 89 ASP A C 1
ATOM 702 O O . ASP A 1 89 ? 14.32 46.969 28.062 1 44.72 89 ASP A O 1
ATOM 706 N N . GLY A 1 90 ? 12.609 46.5 26.75 1 41.38 90 GLY A N 1
ATOM 707 C CA . GLY A 1 90 ? 11.945 47.625 27.391 1 41.38 90 GLY A CA 1
ATOM 708 C C . GLY A 1 90 ? 11.094 47.219 28.578 1 41.38 90 GLY A C 1
ATOM 709 O O . GLY A 1 90 ? 10.602 48.062 29.312 1 41.38 90 GLY A O 1
ATOM 710 N N . GLN A 1 91 ? 10.273 46.125 28.516 1 40.88 91 GLN A N 1
ATOM 711 C CA . GLN A 1 91 ? 9.391 45.906 29.656 1 40.88 91 GLN A CA 1
ATOM 712 C C . GLN A 1 91 ? 10.062 45.031 30.719 1 40.88 91 GLN A C 1
ATOM 714 O O . GLN A 1 91 ? 11.016 44.312 30.422 1 40.88 91 GLN A O 1
ATOM 719 N N . ASN A 1 92 ? 9.867 45.375 32.156 1 40.94 92 ASN A N 1
ATOM 720 C CA . ASN A 1 92 ? 10.336 44.688 33.344 1 40.94 92 ASN A CA 1
ATOM 721 C C . ASN A 1 92 ? 10.328 43.156 33.188 1 40.94 92 ASN A C 1
ATOM 723 O O . ASN A 1 92 ? 9.398 42.625 32.594 1 40.94 92 ASN A O 1
ATOM 727 N N . PRO A 1 93 ? 11.477 42.438 33.406 1 43.78 93 PRO A N 1
ATOM 728 C CA . PRO A 1 93 ? 11.688 40.969 33.344 1 43.78 93 PRO A CA 1
ATOM 729 C C . PRO A 1 93 ? 10.484 40.188 33.812 1 43.78 93 PRO A C 1
ATOM 731 O O . PRO A 1 93 ? 10.414 38.969 33.562 1 43.78 93 PRO A O 1
ATOM 734 N N . ASN A 1 94 ? 9.703 40.625 34.719 1 37.44 94 ASN A N 1
ATOM 735 C CA . ASN A 1 94 ? 8.633 39.906 35.406 1 37.44 94 ASN A CA 1
ATOM 736 C C . ASN A 1 94 ? 7.469 39.625 34.5 1 37.44 94 ASN A C 1
ATOM 738 O O . ASN A 1 94 ? 6.52 38.938 34.875 1 37.44 94 ASN A O 1
ATOM 742 N N . ASP A 1 95 ? 7.148 40.469 33.562 1 36.78 95 ASP A N 1
ATOM 743 C CA . ASP A 1 95 ? 5.91 40.188 32.844 1 36.78 95 ASP A CA 1
ATOM 744 C C . ASP A 1 95 ? 6.094 39.062 31.828 1 36.78 95 ASP A C 1
ATOM 746 O O . ASP A 1 95 ? 6.816 39.25 30.828 1 36.78 95 ASP A O 1
ATOM 750 N N . GLY A 1 96 ? 6.328 37.812 32.281 1 34.38 96 GLY A N 1
ATOM 751 C CA . GLY A 1 96 ? 6.234 36.594 31.5 1 34.38 96 GLY A CA 1
ATOM 752 C C . GLY A 1 96 ? 5.207 36.688 30.391 1 34.38 96 GLY A C 1
ATOM 753 O O . GLY A 1 96 ? 4.035 36.969 30.641 1 34.38 96 GLY A O 1
ATOM 754 N N . ILE A 1 97 ? 5.461 37.281 29.359 1 35.97 97 ILE A N 1
ATOM 755 C CA . ILE A 1 97 ? 4.547 37.156 28.219 1 35.97 97 ILE A CA 1
ATOM 756 C C . ILE A 1 97 ? 4.262 35.688 27.953 1 35.97 97 ILE A C 1
ATOM 758 O O . ILE A 1 97 ? 5.168 34.906 27.625 1 35.97 97 ILE A O 1
ATOM 762 N N . TRP A 1 98 ? 3.441 35 28.797 1 33.44 98 TRP A N 1
ATOM 763 C CA . TRP A 1 98 ? 2.836 33.688 28.547 1 33.44 98 TRP A CA 1
ATOM 764 C C . TRP A 1 98 ? 2.271 33.625 27.125 1 33.44 98 TRP A C 1
ATOM 766 O O . TRP A 1 98 ? 1.665 34.594 26.656 1 33.44 98 TRP A O 1
ATOM 776 N N . TRP A 1 99 ? 3.039 33.219 26.234 1 35.22 99 TRP A N 1
ATOM 777 C CA . TRP A 1 99 ? 2.369 32.719 25.031 1 35.22 99 TRP A CA 1
ATOM 778 C C . TRP A 1 99 ? 1.094 31.969 25.391 1 35.22 99 TRP A C 1
ATOM 780 O O . TRP A 1 99 ? 1.13 31 26.156 1 35.22 99 TRP A O 1
ATOM 790 N N . PHE A 1 100 ? 0.051 32.656 25.766 1 30.23 100 PHE A N 1
ATOM 791 C CA . PHE A 1 100 ? -1.268 32.031 25.828 1 30.23 100 PHE A CA 1
ATOM 792 C C . PHE A 1 100 ? -1.595 31.328 24.516 1 30.23 100 PHE A C 1
ATOM 794 O O . PHE A 1 100 ? -1.776 31.984 23.484 1 30.23 100 PHE A O 1
ATOM 801 N N . ILE A 1 101 ? -0.925 30.25 24.234 1 31.66 101 ILE A N 1
ATOM 802 C CA . ILE A 1 101 ? -1.63 29.328 23.359 1 31.66 101 ILE A CA 1
ATOM 803 C C . ILE A 1 101 ? -3 29 23.953 1 31.66 101 ILE A C 1
ATOM 805 O O . ILE A 1 101 ? -3.092 28.438 25.047 1 31.66 101 ILE A O 1
ATOM 809 N N . SER A 1 102 ? -3.93 29.875 23.859 1 24.91 102 SER A N 1
ATOM 810 C CA . SER A 1 102 ? -5.32 29.453 24.016 1 24.91 102 SER A CA 1
ATOM 811 C C . SER A 1 102 ? -5.68 28.375 22.984 1 24.91 102 SER A C 1
ATOM 813 O O . SER A 1 102 ? -5.164 28.391 21.859 1 24.91 102 SER A O 1
ATOM 815 N N . MET B 1 1 ? -18.469 -23.438 -7.031 1 54.03 1 MET B N 1
ATOM 816 C CA . MET B 1 1 ? -18.984 -23.141 -5.695 1 54.03 1 MET B CA 1
ATOM 817 C C . MET B 1 1 ? -20.062 -22.047 -5.758 1 54.03 1 MET B C 1
ATOM 819 O O . MET B 1 1 ? -19.969 -21.125 -6.57 1 54.03 1 MET B O 1
ATOM 823 N N . VAL B 1 2 ? -21.156 -22.297 -5.199 1 62.06 2 VAL B N 1
ATOM 824 C CA . VAL B 1 2 ? -22.312 -21.422 -5.266 1 62.06 2 VAL B CA 1
ATOM 825 C C . VAL B 1 2 ? -21.969 -20.047 -4.703 1 62.06 2 VAL B C 1
ATOM 827 O O . VAL B 1 2 ? -21.5 -19.938 -3.57 1 62.06 2 VAL B O 1
ATOM 830 N N . ARG B 1 3 ? -21.922 -18.938 -5.387 1 78.25 3 ARG B N 1
ATOM 831 C CA . ARG B 1 3 ? -21.516 -17.562 -5.102 1 78.25 3 ARG B CA 1
ATOM 832 C C . ARG B 1 3 ? -22.719 -16.703 -4.684 1 78.25 3 ARG B C 1
ATOM 834 O O . ARG B 1 3 ? -22.734 -15.5 -4.926 1 78.25 3 ARG B O 1
ATOM 841 N N . PHE B 1 4 ? -23.844 -17.438 -4.082 1 84.31 4 PHE B N 1
ATOM 842 C CA . PHE B 1 4 ? -25 -16.672 -3.625 1 84.31 4 PHE B CA 1
ATOM 843 C C . PHE B 1 4 ? -25.312 -16.984 -2.168 1 84.31 4 PHE B C 1
ATOM 845 O O . PHE B 1 4 ? -25.172 -18.125 -1.729 1 84.31 4 PHE B O 1
ATOM 852 N N . PRO B 1 5 ? -25.766 -15.891 -1.516 1 89.25 5 PRO B N 1
ATOM 853 C CA . PRO B 1 5 ? -26.141 -16.125 -0.121 1 89.25 5 PRO B CA 1
ATOM 854 C C . PRO B 1 5 ? -27.375 -17.031 0.009 1 89.25 5 PRO B C 1
ATOM 856 O O . PRO B 1 5 ? -28.25 -17 -0.85 1 89.25 5 PRO B O 1
ATOM 859 N N . GLN B 1 6 ? -27.359 -17.766 1.078 1 86.19 6 GLN B N 1
ATOM 860 C CA . GLN B 1 6 ? -28.453 -18.703 1.302 1 86.19 6 GLN B CA 1
ATOM 861 C C . GLN B 1 6 ? -29.734 -17.969 1.688 1 86.19 6 GLN B C 1
ATOM 863 O O . GLN B 1 6 ? -30.828 -18.5 1.515 1 86.19 6 GLN B O 1
ATOM 868 N N . CYS B 1 7 ? -29.625 -16.781 2.141 1 89.31 7 CYS B N 1
ATOM 869 C CA . CYS B 1 7 ? -30.781 -16.047 2.65 1 89.31 7 CYS B CA 1
ATOM 870 C C . CYS B 1 7 ? -31.562 -15.414 1.512 1 89.31 7 CYS B C 1
ATOM 872 O O . CYS B 1 7 ? -32.625 -14.797 1.74 1 89.31 7 CYS B O 1
ATOM 874 N N . GLY B 1 8 ? -31.078 -15.445 0.322 1 89.12 8 GLY B N 1
ATOM 875 C CA . GLY B 1 8 ? -31.781 -14.914 -0.833 1 89.12 8 GLY B CA 1
ATOM 876 C C . GLY B 1 8 ? -31.406 -13.477 -1.159 1 89.12 8 GLY B C 1
ATOM 877 O O . GLY B 1 8 ? -31.828 -12.938 -2.184 1 89.12 8 GLY B O 1
ATOM 878 N N . SER B 1 9 ? -30.609 -12.938 -0.386 1 90.88 9 SER B N 1
ATOM 879 C CA . SER B 1 9 ? -30.156 -11.57 -0.645 1 90.88 9 SER B CA 1
ATOM 880 C C . SER B 1 9 ? -29.062 -11.547 -1.713 1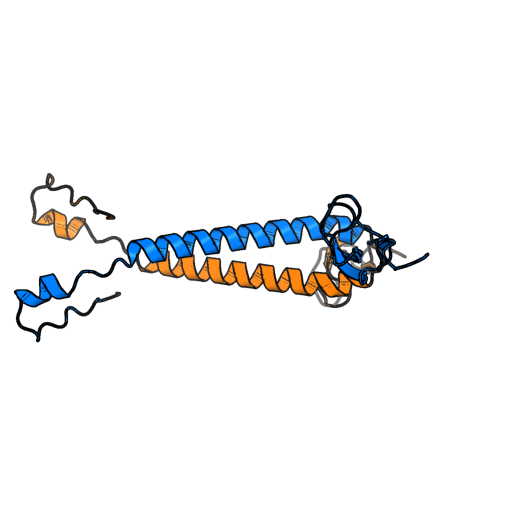 90.88 9 SER B C 1
ATOM 882 O O . SER B 1 9 ? -28.453 -12.578 -2.01 1 90.88 9 SER B O 1
ATOM 884 N N . PRO B 1 10 ? -28.859 -10.383 -2.293 1 92.5 10 PRO B N 1
ATOM 885 C CA . PRO B 1 10 ? -27.812 -10.289 -3.312 1 92.5 10 PRO B CA 1
ATOM 886 C C . PRO B 1 10 ? -26.406 -10.492 -2.736 1 92.5 10 PRO B C 1
ATOM 888 O O . PRO B 1 10 ? -26.156 -10.148 -1.58 1 92.5 10 PRO B O 1
ATOM 891 N N . ALA B 1 11 ? -25.594 -11.102 -3.547 1 94.38 11 ALA B N 1
ATOM 892 C CA . ALA B 1 11 ? -24.172 -11.195 -3.215 1 94.38 11 ALA B CA 1
ATOM 893 C C . ALA B 1 11 ? -23.422 -9.938 -3.641 1 94.38 11 ALA B C 1
ATOM 895 O O . ALA B 1 11 ? -23.719 -9.352 -4.688 1 94.38 11 ALA B O 1
ATOM 896 N N . VAL B 1 12 ? -22.484 -9.484 -2.771 1 94.88 12 VAL B N 1
ATOM 897 C CA . VAL B 1 12 ? -21.641 -8.344 -3.107 1 94.88 12 VAL B CA 1
ATOM 898 C C . VAL B 1 12 ? -20.172 -8.734 -2.984 1 94.88 12 VAL B C 1
ATOM 900 O O . VAL B 1 12 ? -19.844 -9.742 -2.352 1 94.88 12 VAL B O 1
ATOM 903 N N . ILE B 1 13 ? -19.344 -7.961 -3.691 1 95.94 13 ILE B N 1
ATOM 904 C CA . ILE B 1 13 ? -17.891 -8.172 -3.602 1 95.94 13 ILE B CA 1
ATOM 905 C C . ILE B 1 13 ? -17.281 -7.148 -2.643 1 95.94 13 ILE B C 1
ATOM 907 O O . ILE B 1 13 ? -17.531 -5.945 -2.77 1 95.94 13 ILE B O 1
ATOM 911 N N . LYS B 1 14 ? -16.562 -7.699 -1.636 1 96 14 LYS B N 1
ATOM 912 C CA . LYS B 1 14 ? -15.828 -6.863 -0.689 1 96 14 LYS B CA 1
ATOM 913 C C . LYS B 1 14 ? -14.344 -7.188 -0.709 1 96 14 LYS B C 1
ATOM 915 O O . LYS B 1 14 ? -13.906 -8.117 -1.395 1 96 14 LYS B O 1
ATOM 920 N N . THR B 1 15 ? -13.609 -6.273 -0.009 1 97.69 15 THR B N 1
ATOM 921 C CA . THR B 1 15 ? -12.156 -6.43 0.043 1 97.69 15 THR B CA 1
ATOM 922 C C . THR B 1 15 ? -11.711 -6.855 1.438 1 97.69 15 THR B C 1
ATOM 924 O O . THR B 1 15 ? -12.117 -6.254 2.436 1 97.69 15 THR B O 1
ATOM 927 N N . SER B 1 16 ? -10.922 -7.906 1.471 1 97.81 16 SER B N 1
ATOM 928 C CA . SER B 1 16 ? -10.32 -8.352 2.721 1 97.81 16 SER B CA 1
ATOM 929 C C . SER B 1 16 ? -9.047 -7.574 3.025 1 97.81 16 SER B C 1
ATOM 931 O O . SER B 1 16 ? -8.242 -7.309 2.127 1 97.81 16 SER B O 1
ATOM 933 N N . TRP B 1 17 ? -8.82 -7.27 4.32 1 97.69 17 TRP B N 1
ATOM 934 C CA . TRP B 1 17 ? -7.602 -6.578 4.746 1 97.69 17 TRP B CA 1
ATOM 935 C C . TRP B 1 17 ? -6.941 -7.309 5.914 1 97.69 17 TRP B C 1
ATOM 937 O O . TRP B 1 17 ? -6.184 -6.707 6.676 1 97.69 17 TRP B O 1
ATOM 947 N N . THR B 1 18 ? -7.273 -8.562 5.965 1 97.12 18 THR B N 1
ATOM 948 C CA . THR B 1 18 ? -6.641 -9.375 7 1 97.12 18 THR B CA 1
ATOM 949 C C . THR B 1 18 ? -5.18 -9.648 6.656 1 97.12 18 THR B C 1
ATOM 951 O O . THR B 1 18 ? -4.754 -9.445 5.516 1 97.12 18 THR B O 1
ATOM 954 N N . GLN B 1 19 ? -4.406 -10.164 7.566 1 96.62 19 GLN B N 1
ATOM 955 C CA . GLN B 1 19 ? -2.965 -10.375 7.457 1 96.62 19 GLN B CA 1
ATOM 956 C C . GLN B 1 19 ? -2.633 -11.32 6.305 1 96.62 19 GLN B C 1
ATOM 958 O O . GLN B 1 19 ? -1.634 -11.125 5.605 1 96.62 19 GLN B O 1
ATOM 963 N N . PHE B 1 20 ? -3.453 -12.281 6.07 1 97.19 20 PHE B N 1
ATOM 964 C CA . PHE B 1 20 ? -3.096 -13.32 5.113 1 97.19 20 PHE B CA 1
ATOM 965 C C . PHE B 1 20 ? -3.795 -13.086 3.777 1 97.19 20 PHE B C 1
ATOM 967 O O . PHE B 1 20 ? -3.482 -13.75 2.785 1 97.19 20 PHE B O 1
ATOM 974 N N . ASN B 1 21 ? -4.785 -12.18 3.73 1 98.19 21 ASN B N 1
ATOM 975 C CA . ASN B 1 21 ? -5.543 -11.914 2.512 1 98.19 21 ASN B CA 1
ATOM 976 C C . ASN B 1 21 ? -5.715 -10.414 2.277 1 98.19 21 ASN B C 1
ATOM 978 O O . ASN B 1 21 ? -6.832 -9.938 2.062 1 98.19 21 ASN B O 1
ATOM 982 N N . PRO B 1 22 ? -4.629 -9.711 2.312 1 98.62 22 PRO B N 1
ATOM 983 C CA . PRO B 1 22 ? -4.777 -8.266 2.166 1 98.62 22 PRO B CA 1
ATOM 984 C C . PRO B 1 22 ? -5.164 -7.852 0.749 1 98.62 22 PRO B C 1
ATOM 986 O O . PRO B 1 22 ? -4.484 -8.219 -0.213 1 98.62 22 PRO B O 1
ATOM 989 N N . GLY B 1 23 ? -6.27 -7.121 0.656 1 98.44 23 GLY B N 1
ATOM 990 C CA . GLY B 1 23 ? -6.676 -6.594 -0.636 1 98.44 23 GLY B CA 1
ATOM 991 C C . GLY B 1 23 ? -7.477 -7.586 -1.461 1 98.44 23 GLY B C 1
ATOM 992 O O . GLY B 1 23 ? -7.984 -7.242 -2.531 1 98.44 23 GLY B O 1
ATOM 993 N N . ARG B 1 24 ? -7.594 -8.812 -0.96 1 98.56 24 ARG B N 1
ATOM 994 C CA . ARG B 1 24 ? -8.25 -9.867 -1.72 1 98.56 24 ARG B CA 1
ATOM 995 C C . ARG B 1 24 ? -9.766 -9.672 -1.738 1 98.56 24 ARG B C 1
ATOM 997 O O . ARG B 1 24 ? -10.367 -9.359 -0.708 1 98.56 24 ARG B O 1
ATOM 1004 N N . HIS B 1 25 ? -10.297 -9.961 -2.914 1 97.94 25 HIS B N 1
ATOM 1005 C CA . HIS B 1 25 ? -11.742 -9.828 -3.025 1 97.94 25 HIS B CA 1
ATOM 1006 C C . HIS B 1 25 ? -12.445 -11.117 -2.625 1 97.94 25 HIS B C 1
ATOM 1008 O O . HIS B 1 25 ? -11.922 -12.211 -2.842 1 97.94 25 HIS B O 1
ATOM 1014 N N . PHE B 1 26 ? -13.656 -10.867 -2.037 1 96.44 26 PHE B N 1
ATOM 1015 C CA . PHE B 1 26 ? -14.492 -12.008 -1.702 1 96.44 26 PHE B CA 1
ATOM 1016 C C . PHE B 1 26 ? -15.969 -11.672 -1.888 1 96.44 26 PHE B C 1
ATOM 1018 O O . PHE B 1 26 ? -16.359 -10.508 -1.805 1 96.44 26 PHE B O 1
ATOM 1025 N N . TYR B 1 27 ? -16.75 -12.656 -2.166 1 95.88 27 TYR B N 1
ATOM 1026 C CA . TYR B 1 27 ? -18.203 -12.547 -2.211 1 95.88 27 TYR B CA 1
ATOM 1027 C C . TYR B 1 27 ? -18.797 -12.633 -0.812 1 95.88 27 TYR B C 1
ATOM 1029 O O . TYR B 1 27 ? -18.391 -13.477 -0.01 1 95.88 27 TYR B O 1
ATOM 1037 N N . CYS B 1 28 ? -19.719 -11.742 -0.62 1 94.56 28 CYS B N 1
ATOM 1038 C CA . CYS B 1 28 ? -20.438 -11.836 0.65 1 94.56 28 CYS B CA 1
ATOM 1039 C C . CYS B 1 28 ? -21.875 -11.359 0.51 1 94.56 28 CYS B C 1
ATOM 1041 O O . CYS B 1 28 ? -22.25 -10.812 -0.53 1 94.56 28 CYS B O 1
ATOM 1043 N N . CYS B 1 29 ? -22.609 -11.711 1.513 1 94.19 29 CYS B N 1
ATOM 1044 C CA . CYS B 1 29 ? -24 -11.281 1.56 1 94.19 29 CYS B CA 1
ATOM 1045 C C . CYS B 1 29 ? -24.094 -9.766 1.742 1 94.19 29 CYS B C 1
ATOM 1047 O O . CYS B 1 29 ? -23.328 -9.18 2.498 1 94.19 29 CYS B O 1
ATOM 1049 N N . SER B 1 30 ? -25.047 -9.188 0.983 1 92.75 30 SER B N 1
ATOM 1050 C CA . SER B 1 30 ? -25.25 -7.746 1.081 1 92.75 30 SER B CA 1
ATOM 1051 C C . SER B 1 30 ? -25.781 -7.355 2.453 1 92.75 30 SER B C 1
ATOM 1053 O O . SER B 1 30 ? -25.672 -6.195 2.861 1 92.75 30 SER B O 1
ATOM 1055 N N . LYS B 1 31 ? -26.297 -8.391 3.066 1 91.69 31 LYS B N 1
ATOM 1056 C CA . LYS B 1 31 ? -26.781 -8.133 4.422 1 91.69 31 LYS B CA 1
ATOM 1057 C C . LYS B 1 31 ? -25.672 -8.344 5.449 1 91.69 31 LYS B C 1
ATOM 1059 O O . LYS B 1 31 ? -24.641 -8.922 5.137 1 91.69 31 LYS B O 1
ATOM 1064 N N . ARG B 1 32 ? -25.828 -7.793 6.586 1 89 32 ARG B N 1
ATOM 1065 C CA . ARG B 1 32 ? -24.891 -7.934 7.691 1 89 32 ARG B CA 1
ATOM 1066 C C . ARG B 1 32 ? -25.422 -8.883 8.758 1 89 32 ARG B C 1
ATOM 1068 O O . ARG B 1 32 ? -26.641 -9.109 8.836 1 89 32 ARG B O 1
ATOM 1075 N N . GLY B 1 33 ? -24.453 -9.477 9.477 1 86.38 33 GLY B N 1
ATOM 1076 C CA . GLY B 1 33 ? -24.844 -10.352 10.562 1 86.38 33 GLY B CA 1
ATOM 1077 C C . GLY B 1 33 ? -24.141 -11.695 10.539 1 86.38 33 GLY B C 1
ATOM 1078 O O . GLY B 1 33 ? -23.438 -12.016 9.578 1 86.38 33 GLY B O 1
ATOM 1079 N N . PRO B 1 34 ? -24.312 -12.531 11.695 1 84.94 34 PRO B N 1
ATOM 1080 C CA . PRO B 1 34 ? -23.578 -13.789 11.859 1 84.94 34 PRO B CA 1
ATOM 1081 C C . PRO B 1 34 ? -23.844 -14.781 10.727 1 84.94 34 PRO B C 1
ATOM 1083 O O . PRO B 1 34 ? -22.969 -15.547 10.352 1 84.94 34 PRO B O 1
ATOM 1086 N N . ASN B 1 35 ? -25.047 -14.727 10.07 1 83.56 35 ASN B N 1
ATOM 1087 C CA . ASN B 1 35 ? -25.375 -15.68 9.016 1 83.56 35 ASN B CA 1
ATOM 1088 C C . ASN B 1 35 ? -25.172 -15.07 7.633 1 83.56 35 ASN B C 1
ATOM 1090 O O . ASN B 1 35 ? -25.609 -15.648 6.629 1 83.56 35 ASN B O 1
ATOM 1094 N N . HIS B 1 36 ? -24.391 -14.039 7.609 1 89.69 36 HIS B N 1
ATOM 1095 C CA . HIS B 1 36 ? -24.219 -13.32 6.348 1 89.69 36 HIS B CA 1
ATOM 1096 C C . HIS B 1 36 ? -22.75 -13.055 6.074 1 89.69 36 HIS B C 1
ATOM 1098 O O . HIS B 1 36 ? -22.391 -11.984 5.586 1 89.69 36 HIS B O 1
ATOM 1104 N N . GLY B 1 37 ? -21.875 -14.109 6.242 1 82.81 37 GLY B N 1
ATOM 1105 C CA . GLY B 1 37 ? -20.438 -13.938 6.129 1 82.81 37 GLY B CA 1
ATOM 1106 C C . GLY B 1 37 ? -19.906 -14.227 4.738 1 82.81 37 GLY B C 1
ATOM 1107 O O . GLY B 1 37 ? -20.625 -14.07 3.75 1 82.81 37 GLY B O 1
ATOM 1108 N N . ILE B 1 38 ? -18.688 -14.523 4.637 1 87.69 38 ILE B N 1
ATOM 1109 C CA . ILE B 1 38 ? -17.984 -14.797 3.385 1 87.69 38 ILE B CA 1
ATOM 1110 C C . ILE B 1 38 ? -18.594 -16.031 2.713 1 87.69 38 ILE B C 1
ATOM 1112 O O . ILE B 1 38 ? -18.812 -17.047 3.363 1 87.69 38 ILE B O 1
ATOM 1116 N N . ILE B 1 39 ? -19 -15.82 1.587 1 92.19 39 ILE B N 1
ATOM 1117 C CA . ILE B 1 39 ? -19.531 -16.922 0.784 1 92.19 39 ILE B CA 1
ATOM 1118 C C . ILE B 1 39 ? -18.375 -17.672 0.115 1 92.19 39 ILE B C 1
ATOM 1120 O O . ILE B 1 39 ? -18.234 -18.875 0.273 1 92.19 39 ILE B O 1
ATOM 1124 N N . ASP B 1 40 ? -17.547 -16.906 -0.606 1 94.31 40 ASP B N 1
ATOM 1125 C CA . ASP B 1 40 ? -16.406 -17.453 -1.342 1 94.31 40 ASP B CA 1
ATOM 1126 C C . ASP B 1 40 ? -15.414 -16.344 -1.703 1 94.31 40 ASP B C 1
ATOM 1128 O O . ASP B 1 40 ? -15.766 -15.164 -1.717 1 94.31 40 ASP B O 1
ATOM 1132 N N . TRP B 1 41 ? -14.219 -16.922 -2.096 1 96.06 41 TRP B N 1
ATOM 1133 C CA . TRP B 1 41 ? -13.219 -15.977 -2.572 1 96.06 41 TRP B CA 1
ATOM 1134 C C . TRP B 1 41 ? -13.414 -15.68 -4.055 1 96.06 41 TRP B C 1
ATOM 1136 O O . TRP B 1 41 ? -13.695 -16.578 -4.848 1 96.06 41 TRP B O 1
ATOM 1146 N N . TYR B 1 42 ? -13.406 -14.406 -4.336 1 96.25 42 TYR B N 1
ATOM 1147 C CA . TYR B 1 42 ? -13.477 -13.945 -5.719 1 96.25 42 TYR B CA 1
ATOM 1148 C C . TYR B 1 42 ? -12.109 -14.047 -6.395 1 96.25 42 TYR B C 1
ATOM 1150 O O . TYR B 1 42 ? -12 -14.539 -7.52 1 96.25 42 TYR B O 1
ATOM 1158 N N . ASP B 1 43 ? -11.086 -13.562 -5.734 1 97.25 43 ASP B N 1
ATOM 1159 C CA . ASP B 1 43 ? -9.711 -13.617 -6.223 1 97.25 43 ASP B CA 1
ATOM 1160 C C . ASP B 1 43 ? -9.016 -14.891 -5.758 1 97.25 43 ASP B C 1
ATOM 1162 O O . ASP B 1 43 ? -9.352 -15.445 -4.707 1 97.25 43 ASP B O 1
ATOM 1166 N N . PRO B 1 44 ? -7.992 -15.359 -6.562 1 97.81 44 PRO B N 1
ATOM 1167 C CA . PRO B 1 44 ? -7.102 -16.375 -6.008 1 97.81 44 PRO B CA 1
ATOM 1168 C C . PRO B 1 44 ? -6.359 -15.898 -4.762 1 97.81 44 PRO B C 1
ATOM 1170 O O . PRO B 1 44 ? -6.449 -14.719 -4.398 1 97.81 44 PRO B O 1
ATOM 1173 N N . THR B 1 45 ? -5.625 -16.906 -4.215 1 98.06 45 THR B N 1
ATOM 1174 C CA . THR B 1 45 ? -4.82 -16.547 -3.049 1 98.06 45 THR B CA 1
ATOM 1175 C C . THR B 1 45 ? -3.783 -15.492 -3.406 1 98.06 45 THR B C 1
ATOM 1177 O O . THR B 1 45 ? -3.209 -15.516 -4.496 1 98.06 45 THR B O 1
ATOM 1180 N N . MET B 1 46 ? -3.533 -14.672 -2.451 1 98.62 46 MET B N 1
ATOM 1181 C CA . MET B 1 46 ? -2.51 -13.641 -2.635 1 98.62 46 MET B CA 1
ATOM 1182 C C . MET B 1 46 ? -1.117 -14.266 -2.668 1 98.62 46 MET B C 1
ATOM 1184 O O . MET B 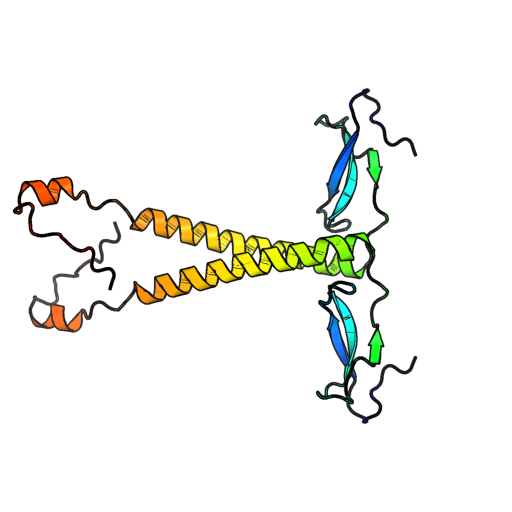1 46 ? -0.83 -15.195 -1.912 1 98.62 46 MET B O 1
ATOM 1188 N N . CYS B 1 47 ? -0.346 -13.68 -3.523 1 98.62 47 CYS B N 1
ATOM 1189 C CA . CYS B 1 47 ? 1.013 -14.203 -3.588 1 98.62 47 CYS B CA 1
ATOM 1190 C C . CYS B 1 47 ? 1.796 -13.852 -2.328 1 98.62 47 CYS B C 1
ATOM 1192 O O . CYS B 1 47 ? 1.484 -12.867 -1.656 1 98.62 47 CYS B O 1
ATOM 1194 N N . ASP B 1 48 ? 2.775 -14.602 -2.072 1 98.25 48 ASP B N 1
ATOM 1195 C CA . ASP B 1 48 ? 3.52 -14.508 -0.821 1 98.25 48 ASP B CA 1
ATOM 1196 C C . ASP B 1 48 ? 4.059 -13.094 -0.609 1 98.25 48 ASP B C 1
ATOM 1198 O O . ASP B 1 48 ? 3.943 -12.539 0.485 1 98.25 48 ASP B O 1
ATOM 1202 N N . ARG B 1 49 ? 4.688 -12.57 -1.558 1 98.62 49 ARG B N 1
ATOM 1203 C CA . ARG B 1 49 ? 5.289 -11.25 -1.432 1 98.62 49 ARG B CA 1
ATOM 1204 C C . ARG B 1 49 ? 4.238 -10.203 -1.069 1 98.62 49 ARG B C 1
ATOM 1206 O O . ARG B 1 49 ? 4.488 -9.328 -0.234 1 98.62 49 ARG B O 1
ATOM 1213 N N . ALA B 1 50 ? 3.115 -10.281 -1.679 1 98.62 50 ALA B N 1
ATOM 1214 C CA . ALA B 1 50 ? 2.031 -9.352 -1.394 1 98.62 50 ALA B CA 1
ATOM 1215 C C . ALA B 1 50 ? 1.599 -9.438 0.068 1 98.62 50 ALA B C 1
ATOM 1217 O O . ALA B 1 50 ? 1.367 -8.414 0.717 1 98.62 50 ALA B O 1
ATOM 1218 N N . VAL B 1 51 ? 1.516 -10.594 0.562 1 98.81 51 VAL B N 1
ATOM 1219 C CA . VAL B 1 51 ? 1.111 -10.828 1.944 1 98.81 51 VAL B CA 1
ATOM 1220 C C . VAL B 1 51 ? 2.129 -10.195 2.895 1 98.81 51 VAL B C 1
ATOM 1222 O O . VAL B 1 51 ? 1.765 -9.695 3.959 1 98.81 51 VAL B O 1
ATOM 1225 N N . GLN B 1 52 ? 3.32 -10.109 2.453 1 98.38 52 GLN B N 1
ATOM 1226 C CA . GLN B 1 52 ? 4.383 -9.562 3.293 1 98.38 52 GLN B CA 1
ATOM 1227 C C . GLN B 1 52 ? 4.375 -8.039 3.271 1 98.38 52 GLN B C 1
ATOM 1229 O O . GLN B 1 52 ? 4.621 -7.395 4.293 1 98.38 52 GLN B O 1
ATOM 1234 N N . ILE B 1 53 ? 4.043 -7.484 2.199 1 98.44 53 ILE B N 1
ATOM 1235 C CA . ILE B 1 53 ? 4.383 -6.07 2.096 1 98.44 53 ILE B CA 1
ATOM 1236 C C . ILE B 1 53 ? 3.125 -5.223 2.254 1 98.44 53 ILE B C 1
ATOM 1238 O O . ILE B 1 53 ? 3.195 -4.078 2.709 1 98.44 53 ILE B O 1
ATOM 1242 N N . ILE B 1 54 ? 1.97 -5.699 1.925 1 98.75 54 ILE B N 1
ATOM 1243 C CA . ILE B 1 54 ? 0.778 -4.859 1.874 1 98.75 54 ILE B CA 1
ATOM 1244 C C . ILE B 1 54 ? 0.42 -4.387 3.281 1 98.75 54 ILE B C 1
ATOM 1246 O O . ILE B 1 54 ? 0.109 -3.209 3.486 1 98.75 54 ILE B O 1
ATOM 1250 N N . PRO B 1 55 ? 0.517 -5.266 4.227 1 98.62 55 PRO B N 1
ATOM 1251 C CA . PRO B 1 55 ? 0.222 -4.758 5.566 1 98.62 55 PRO B CA 1
ATOM 1252 C C . PRO B 1 55 ? 1.115 -3.584 5.965 1 98.62 55 PRO B C 1
ATOM 1254 O O . PRO B 1 55 ? 0.656 -2.648 6.625 1 98.62 55 PRO B O 1
ATOM 1257 N N . GLY B 1 56 ? 2.301 -3.588 5.645 1 97.81 56 GLY B N 1
ATOM 1258 C CA . GLY B 1 56 ? 3.195 -2.48 5.938 1 97.81 56 GLY B CA 1
ATOM 1259 C C . GLY B 1 56 ? 2.807 -1.196 5.227 1 97.81 56 GLY B C 1
ATOM 1260 O O . GLY B 1 56 ? 2.842 -0.117 5.824 1 97.81 56 GLY B O 1
ATOM 1261 N N . LEU B 1 57 ? 2.471 -1.357 4.023 1 98 57 LEU B N 1
ATOM 1262 C CA . LEU B 1 57 ? 2.018 -0.199 3.26 1 98 57 LEU B CA 1
ATOM 1263 C C . LEU B 1 57 ? 0.771 0.411 3.889 1 98 57 LEU B C 1
ATOM 1265 O O . LEU B 1 57 ? 0.663 1.635 4.004 1 98 57 LEU B O 1
ATOM 1269 N N . LEU B 1 58 ? -0.162 -0.407 4.281 1 98.06 58 LEU B N 1
ATOM 1270 C CA . LEU B 1 58 ? -1.386 0.047 4.934 1 98.06 58 LEU B CA 1
ATOM 1271 C C . LEU B 1 58 ? -1.069 0.765 6.242 1 98.06 58 LEU B C 1
ATOM 1273 O O . LEU B 1 58 ? -1.646 1.814 6.535 1 98.06 58 LEU B O 1
ATOM 1277 N N . ARG B 1 59 ? -0.154 0.201 6.977 1 97.94 59 ARG B N 1
ATOM 1278 C CA . ARG B 1 59 ? 0.216 0.813 8.25 1 97.94 59 ARG B CA 1
ATOM 1279 C C . ARG B 1 59 ? 0.827 2.193 8.031 1 97.94 59 ARG B C 1
ATOM 1281 O O . ARG B 1 5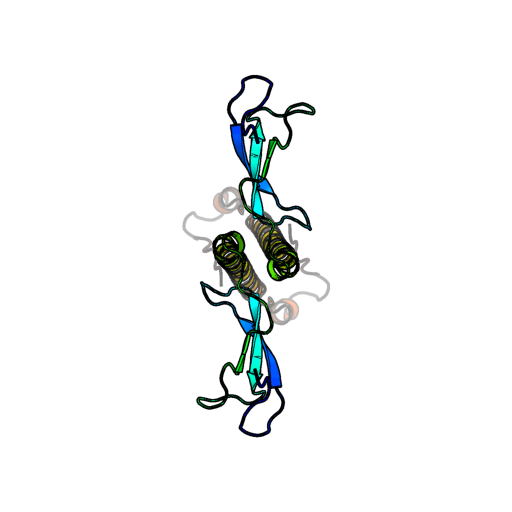9 ? 0.483 3.146 8.734 1 97.94 59 ARG B O 1
ATOM 1288 N N . ASN B 1 60 ? 1.717 2.281 7.105 1 97.44 60 ASN B N 1
ATOM 1289 C CA . ASN B 1 60 ? 2.371 3.551 6.816 1 97.44 60 ASN B CA 1
ATOM 1290 C C . ASN B 1 60 ? 1.374 4.598 6.332 1 97.44 60 ASN B C 1
ATOM 1292 O O . ASN B 1 60 ? 1.446 5.762 6.73 1 97.44 60 ASN B O 1
ATOM 1296 N N . MET B 1 61 ? 0.494 4.156 5.504 1 97.5 61 MET B N 1
ATOM 1297 C CA . MET B 1 61 ? -0.552 5.043 5 1 97.5 61 MET B CA 1
ATOM 1298 C C . MET B 1 61 ? -1.412 5.57 6.145 1 97.5 61 MET B C 1
ATOM 1300 O O . MET B 1 61 ? -1.655 6.773 6.234 1 97.5 61 MET B O 1
ATOM 1304 N N . ASN B 1 62 ? -1.81 4.754 7.02 1 97.75 62 ASN B N 1
ATOM 1305 C CA . ASN B 1 62 ? -2.656 5.125 8.148 1 97.75 62 ASN B CA 1
ATOM 1306 C C . ASN B 1 62 ? -1.93 6.066 9.109 1 97.75 62 ASN B C 1
ATOM 1308 O O . ASN B 1 62 ? -2.525 7.012 9.625 1 97.75 62 ASN B O 1
ATOM 1312 N N . GLU B 1 63 ? -0.736 5.805 9.336 1 97.56 63 GLU B N 1
ATOM 1313 C CA . GLU B 1 63 ? 0.061 6.656 10.211 1 97.56 63 GLU B CA 1
ATOM 1314 C C . GLU B 1 63 ? 0.137 8.086 9.672 1 97.56 63 GLU B C 1
ATOM 1316 O O . GLU B 1 63 ? -0.054 9.047 10.414 1 97.56 63 GLU B O 1
ATOM 1321 N N . SER B 1 64 ? 0.427 8.172 8.391 1 97.56 64 SER B N 1
ATOM 1322 C CA . SER B 1 64 ? 0.492 9.5 7.781 1 97.56 64 SER B CA 1
ATOM 1323 C C . SER B 1 64 ? -0.863 10.195 7.832 1 97.56 64 SER B C 1
ATOM 1325 O O . SER B 1 64 ? -0.936 11.406 8.062 1 97.56 64 SER B O 1
ATOM 1327 N N . GLN B 1 65 ? -1.885 9.461 7.605 1 97.19 65 GLN B N 1
ATOM 1328 C CA . GLN B 1 65 ? -3.23 10.023 7.664 1 97.19 65 GLN B CA 1
ATOM 1329 C C . GLN B 1 65 ? -3.566 10.5 9.07 1 97.19 65 GLN B C 1
ATOM 1331 O O . GLN B 1 65 ? -4.234 11.523 9.242 1 97.19 65 GLN B O 1
ATOM 1336 N N . ASP B 1 66 ? -3.111 9.812 10.039 1 97.44 66 ASP B N 1
ATOM 1337 C CA . ASP B 1 66 ? -3.307 10.227 11.43 1 97.44 66 ASP B CA 1
ATOM 1338 C C . ASP B 1 66 ? -2.602 11.547 11.711 1 97.44 66 ASP B C 1
ATOM 1340 O O . ASP B 1 66 ? -3.152 12.422 12.383 1 97.44 66 ASP B O 1
ATOM 1344 N N . ILE B 1 67 ? -1.485 11.656 11.234 1 96.5 67 ILE B N 1
ATOM 1345 C CA . ILE B 1 67 ? -0.707 12.875 11.438 1 96.5 67 ILE B CA 1
ATOM 1346 C C . ILE B 1 67 ? -1.399 14.047 10.75 1 96.5 67 ILE B C 1
ATOM 1348 O O . ILE B 1 67 ? -1.479 15.148 11.312 1 96.5 67 ILE B O 1
ATOM 1352 N N . VAL B 1 68 ? -1.918 13.789 9.578 1 96 68 VAL B N 1
ATOM 1353 C CA . VAL B 1 68 ? -2.662 14.82 8.867 1 96 68 VAL B CA 1
ATOM 1354 C C . VAL B 1 68 ? -3.857 15.266 9.703 1 96 68 VAL B C 1
ATOM 1356 O O . VAL B 1 68 ? -4.098 16.469 9.867 1 96 68 VAL B O 1
ATOM 1359 N N . ALA B 1 69 ? -4.57 14.359 10.219 1 95 69 ALA B N 1
ATOM 1360 C CA . ALA B 1 69 ? -5.758 14.656 11.016 1 95 69 ALA B CA 1
ATOM 1361 C C . ALA B 1 69 ? -5.398 15.477 12.25 1 95 69 ALA B C 1
ATOM 1363 O O . ALA B 1 69 ? -6.09 16.438 12.586 1 95 69 ALA B O 1
ATOM 1364 N N . GLU B 1 70 ? -4.328 15.156 12.867 1 93 70 GLU B N 1
ATOM 1365 C CA . GLU B 1 70 ? -3.861 15.875 14.047 1 93 70 GLU B CA 1
ATOM 1366 C C . GLU B 1 70 ? -3.488 17.312 13.711 1 93 70 GLU B C 1
ATOM 1368 O O . GLU B 1 70 ? -3.867 18.25 14.422 1 93 70 GLU B O 1
ATOM 1373 N N . ASN B 1 71 ? -2.789 17.469 12.672 1 88.06 71 ASN B N 1
ATOM 1374 C CA . ASN B 1 71 ? -2.391 18.797 12.25 1 88.06 71 ASN B CA 1
ATOM 1375 C C . ASN B 1 71 ? -3.6 19.656 11.891 1 88.06 71 ASN B C 1
ATOM 1377 O O . ASN B 1 71 ? -3.645 20.844 12.219 1 88.06 71 ASN B O 1
ATOM 1381 N N . CYS B 1 72 ? -4.414 19.062 11.242 1 85.25 72 CYS B N 1
ATOM 1382 C CA . CYS B 1 72 ? -5.641 19.766 10.891 1 85.25 72 CYS B CA 1
ATOM 1383 C C . CYS B 1 72 ? -6.414 20.172 12.148 1 85.25 72 CYS B C 1
ATOM 1385 O O . CYS B 1 72 ? -6.953 21.266 12.219 1 85.25 72 CYS B O 1
ATOM 1387 N N . GLY B 1 73 ? -6.516 19.359 13.125 1 82.44 73 GLY B N 1
ATOM 1388 C CA . GLY B 1 73 ? -7.133 19.688 14.398 1 82.44 73 GLY B CA 1
ATOM 1389 C C . GLY B 1 73 ? -6.48 20.875 15.086 1 82.44 73 GLY B C 1
ATOM 1390 O O . GLY B 1 73 ? -7.164 21.781 15.57 1 82.44 73 GLY B O 1
ATOM 1391 N N . THR B 1 74 ? -5.234 20.844 15.078 1 80.88 74 THR B N 1
ATOM 1392 C CA . THR B 1 74 ? -4.461 21.906 15.703 1 80.88 74 THR B CA 1
ATOM 1393 C C . THR B 1 74 ? -4.684 23.234 14.992 1 80.88 74 THR B C 1
ATOM 1395 O O . THR B 1 74 ? -4.887 24.266 15.633 1 80.88 74 THR B O 1
ATOM 1398 N N . ILE B 1 75 ? -4.672 23.094 13.703 1 74.81 75 ILE B N 1
ATOM 1399 C CA . ILE B 1 75 ? -4.883 24.297 12.914 1 74.81 75 ILE B CA 1
ATOM 1400 C C . ILE B 1 75 ? -6.285 24.844 13.172 1 74.81 75 ILE B C 1
ATOM 1402 O O . ILE B 1 75 ? -6.461 26.062 13.352 1 74.81 75 ILE B O 1
ATOM 1406 N N . ARG B 1 76 ? -7.152 24.047 13.25 1 78.44 76 ARG B N 1
ATOM 1407 C CA . ARG B 1 76 ? -8.531 24.453 13.5 1 78.44 76 ARG B CA 1
ATOM 1408 C C . ARG B 1 76 ? -8.68 25.078 14.883 1 78.44 76 ARG B C 1
ATOM 1410 O O . ARG B 1 76 ? -9.406 26.062 15.055 1 78.44 76 ARG B O 1
ATOM 1417 N N . ARG B 1 77 ? -8.008 24.641 15.828 1 76.88 77 ARG B N 1
ATOM 1418 C CA . ARG B 1 77 ? -8.055 25.156 17.188 1 76.88 77 ARG B CA 1
ATOM 1419 C C . ARG B 1 77 ? -7.375 26.516 17.297 1 76.88 77 ARG B C 1
ATOM 1421 O O . ARG B 1 77 ? -7.844 27.391 18.016 1 76.88 77 ARG B O 1
ATOM 1428 N N . ASP B 1 78 ? -6.355 26.719 16.578 1 68.75 78 ASP B N 1
ATOM 1429 C CA . ASP B 1 78 ? -5.57 27.938 16.672 1 68.75 78 ASP B CA 1
ATOM 1430 C C . ASP B 1 78 ? -6.176 29.062 15.828 1 68.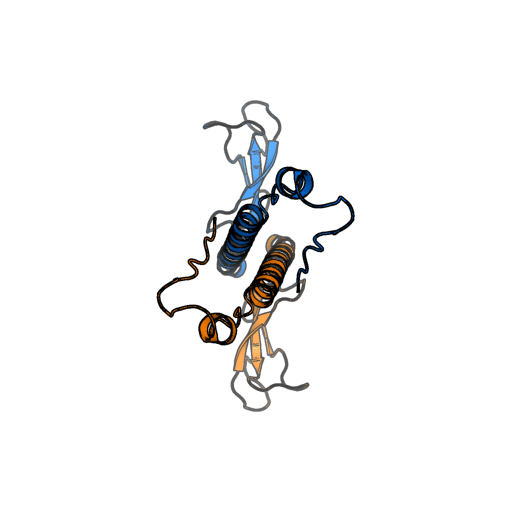75 78 ASP B C 1
ATOM 1432 O O . ASP B 1 78 ? -5.934 30.234 16.078 1 68.75 78 ASP B O 1
ATOM 1436 N N . ILE B 1 79 ? -6.922 28.719 14.805 1 59.91 79 ILE B N 1
ATOM 1437 C CA . ILE B 1 79 ? -7.594 29.734 14.008 1 59.91 79 ILE B CA 1
ATOM 1438 C C . ILE B 1 79 ? -8.867 30.188 14.711 1 59.91 79 ILE B C 1
ATOM 1440 O O . ILE B 1 79 ? -9.93 29.594 14.539 1 59.91 79 ILE B O 1
ATOM 1444 N N . GLN B 1 80 ? -9.055 30.203 15.953 1 53.25 80 GLN B N 1
ATOM 1445 C CA . GLN B 1 80 ? -10.195 30.812 16.625 1 53.25 80 GLN B CA 1
ATOM 1446 C C . GLN B 1 80 ? -10.438 32.219 16.125 1 53.25 80 GLN B C 1
ATOM 1448 O O . GLN B 1 80 ? -9.492 33 15.891 1 53.25 80 GLN B O 1
ATOM 1453 N N . PRO B 1 81 ? -11.57 32.531 15.516 1 48.31 81 PRO B N 1
ATOM 1454 C CA . PRO B 1 81 ? -11.969 33.875 15.086 1 48.31 81 PRO B CA 1
ATOM 1455 C C . PRO B 1 81 ? -11.648 34.938 16.125 1 48.31 81 PRO B C 1
ATOM 1457 O O . PRO B 1 81 ? -11.938 34.781 17.312 1 48.31 81 PRO B O 1
ATOM 1460 N N . ILE B 1 82 ? -10.57 35.562 16.078 1 44.25 82 ILE B N 1
ATOM 1461 C CA . ILE B 1 82 ? -10.484 36.812 16.859 1 44.25 82 ILE B CA 1
ATOM 1462 C C . ILE B 1 82 ? -11.781 37.594 16.719 1 44.25 82 ILE B C 1
ATOM 1464 O O . ILE B 1 82 ? -12.234 37.875 15.602 1 44.25 82 ILE B O 1
ATOM 1468 N N . ASP B 1 83 ? -12.633 37.469 17.531 1 43.47 83 ASP B N 1
ATOM 1469 C CA . ASP B 1 83 ? -13.836 38.312 17.547 1 43.47 83 ASP B CA 1
ATOM 1470 C C . ASP B 1 83 ? -13.531 39.75 17.141 1 43.47 83 ASP B C 1
ATOM 1472 O O . ASP B 1 83 ? -13.031 40.531 17.938 1 43.47 83 ASP B O 1
ATOM 1476 N N . ILE B 1 84 ? -13.289 39.938 15.914 1 43.84 84 ILE B N 1
ATOM 1477 C CA . ILE B 1 84 ? -13.078 41.25 15.32 1 43.84 84 ILE B CA 1
ATOM 1478 C C . ILE B 1 84 ? -14.227 42.156 15.711 1 43.84 84 ILE B C 1
ATOM 1480 O O . ILE B 1 84 ? -14.055 43.375 15.781 1 43.84 84 ILE B O 1
ATOM 1484 N N . ASP B 1 85 ? -15.344 41.719 15.906 1 46.22 85 ASP B N 1
ATOM 1485 C CA . ASP B 1 85 ? -16.453 42.625 16.25 1 46.22 85 ASP B CA 1
ATOM 1486 C C . ASP B 1 85 ? -16.188 43.344 17.578 1 46.22 85 ASP B C 1
ATOM 1488 O O . ASP B 1 85 ? -16.5 44.531 17.703 1 46.22 85 ASP B O 1
ATOM 1492 N N . GLY B 1 86 ? -15.766 42.719 18.516 1 44.16 86 GLY B N 1
ATOM 1493 C CA . GLY B 1 86 ? -15.57 43.406 19.781 1 44.16 86 GLY B CA 1
ATOM 1494 C C . GLY B 1 86 ? -14.406 44.375 19.766 1 44.16 86 GLY B C 1
ATOM 1495 O O . GLY B 1 86 ? -14.336 45.281 20.594 1 44.16 86 GLY B O 1
ATOM 1496 N N . ILE B 1 87 ? -13.414 44.062 18.875 1 44.28 87 ILE B N 1
ATOM 1497 C CA . ILE B 1 87 ? -12.312 45 18.734 1 44.28 87 ILE B CA 1
ATOM 1498 C C . ILE B 1 87 ? -12.742 46.156 17.844 1 44.28 87 ILE B C 1
ATOM 1500 O O . ILE B 1 87 ? -12.352 47.312 18.078 1 44.28 87 ILE B O 1
ATOM 1504 N N . LEU B 1 88 ? -13.57 45.844 16.875 1 44.78 88 LEU B N 1
ATOM 1505 C CA . LEU B 1 88 ? -14.055 46.906 15.992 1 44.78 88 LEU B CA 1
ATOM 1506 C C . LEU B 1 88 ? -15.055 47.781 16.703 1 44.78 88 LEU B C 1
ATOM 1508 O O . LEU B 1 88 ? -15.312 48.906 16.266 1 44.78 88 LEU B O 1
ATOM 1512 N N . ASP B 1 89 ? -15.727 47.312 17.625 1 44.16 89 ASP B N 1
ATOM 1513 C CA . ASP B 1 89 ? -16.672 48.281 18.188 1 44.16 89 ASP B CA 1
ATOM 1514 C C . ASP B 1 89 ? -15.945 49.531 18.703 1 44.16 89 ASP B C 1
ATOM 1516 O O . ASP B 1 89 ? -16.562 50.594 18.891 1 44.16 89 ASP B O 1
ATOM 1520 N N . GLY B 1 90 ? -14.727 49.438 19.328 1 41.31 90 GLY B N 1
ATOM 1521 C CA . GLY B 1 90 ? -14.164 50.688 19.766 1 41.31 90 GLY B CA 1
ATOM 1522 C C . GLY B 1 90 ? -13.344 51.406 18.703 1 41.31 90 GLY B C 1
ATOM 1523 O O . GLY B 1 90 ? -12.961 52.562 18.859 1 41.31 90 GLY B O 1
ATOM 1524 N N . GLN B 1 91 ? -12.461 50.688 17.906 1 41.16 91 GLN B N 1
ATOM 1525 C CA . GLN B 1 91 ? -11.625 51.469 17.016 1 41.16 91 GLN B CA 1
ATOM 1526 C C . GLN B 1 91 ? -12.289 51.656 15.648 1 41.16 91 GLN B C 1
ATOM 1528 O O . GLN B 1 91 ? -13.164 50.875 15.281 1 41.16 91 GLN B O 1
ATOM 1533 N N . ASN B 1 92 ? -12.164 52.969 14.961 1 41.12 92 ASN B N 1
ATOM 1534 C CA . ASN B 1 92 ? -12.648 53.375 13.648 1 41.12 92 ASN B CA 1
ATOM 1535 C C . ASN B 1 92 ? -12.555 52.25 12.625 1 41.12 92 ASN B C 1
ATOM 1537 O O . ASN B 1 92 ? -11.562 51.5 12.594 1 41.12 92 ASN B O 1
ATOM 1541 N N . PRO B 1 93 ? -13.656 51.844 11.898 1 44.12 93 PRO B N 1
ATOM 1542 C CA . PRO B 1 93 ? -13.797 50.812 10.859 1 44.12 93 PRO B CA 1
ATOM 1543 C C . PRO B 1 93 ? -12.578 50.719 9.938 1 44.12 93 PRO B C 1
ATOM 1545 O O . PRO B 1 93 ? -12.438 49.781 9.188 1 44.12 93 PRO B O 1
ATOM 1548 N N . ASN B 1 94 ? -11.875 51.781 9.68 1 37.31 94 ASN B N 1
ATOM 1549 C CA . ASN B 1 94 ? -10.805 51.906 8.688 1 37.31 94 ASN B CA 1
ATOM 1550 C C . ASN B 1 94 ? -9.578 51.094 9.094 1 37.31 94 ASN B C 1
ATOM 1552 O O . ASN B 1 94 ? -8.602 51.031 8.336 1 37.31 94 ASN B O 1
ATOM 1556 N N . ASP B 1 95 ? -9.281 50.969 10.336 1 36.75 95 ASP B N 1
ATOM 1557 C CA . ASP B 1 95 ? -7.996 50.312 10.625 1 36.75 95 ASP B CA 1
ATOM 1558 C C . ASP B 1 95 ? -8.062 48.812 10.398 1 36.75 95 ASP B C 1
ATOM 1560 O O . ASP B 1 95 ? -8.742 48.094 11.133 1 36.75 95 ASP B O 1
ATOM 1564 N N . GLY B 1 96 ? -8.227 48.375 9.109 1 34.44 96 GLY B N 1
ATOM 1565 C CA . GLY B 1 96 ? -8.008 47 8.672 1 34.44 96 GLY B CA 1
ATOM 1566 C C . GLY B 1 96 ? -6.945 46.281 9.477 1 34.44 96 GLY B C 1
ATOM 1567 O O . GLY B 1 96 ? -5.812 46.75 9.586 1 34.44 96 GLY B O 1
ATOM 1568 N N . ILE B 1 97 ? -7.188 45.844 10.602 1 35.72 97 ILE B N 1
ATOM 1569 C CA . ILE B 1 97 ? -6.219 44.969 11.242 1 35.72 97 ILE B CA 1
ATOM 1570 C C . ILE B 1 97 ? -5.789 43.875 10.273 1 35.72 97 ILE B C 1
ATOM 1572 O O . ILE B 1 97 ? -6.613 43.062 9.836 1 35.72 97 ILE B O 1
ATOM 1576 N N . TRP B 1 98 ? -4.941 44.188 9.273 1 33.53 98 TRP B N 1
ATOM 1577 C CA . TRP B 1 98 ? -4.195 43.25 8.453 1 33.53 98 TRP B CA 1
ATOM 1578 C C . TRP B 1 98 ? -3.592 42.125 9.312 1 33.53 98 TRP B C 1
ATOM 1580 O O . TRP B 1 98 ? -3.061 42.406 10.391 1 33.53 98 TRP B O 1
ATOM 1590 N N . TRP B 1 99 ? -4.32 41.125 9.508 1 35.47 99 TRP B N 1
ATOM 1591 C CA . TRP B 1 99 ? -3.592 39.906 9.914 1 35.47 99 TRP B CA 1
ATOM 1592 C C . TRP B 1 99 ? -2.256 39.812 9.18 1 35.47 99 TRP B C 1
ATOM 1594 O O . TRP B 1 99 ? -2.215 39.781 7.953 1 35.47 99 TRP B O 1
ATOM 1604 N N . PHE B 1 100 ? -1.3 40.625 9.523 1 30.02 100 PHE B N 1
ATOM 1605 C CA . PHE B 1 100 ? 0.074 40.375 9.094 1 30.02 100 PHE B CA 1
ATOM 1606 C C . PHE B 1 100 ? 0.494 38.969 9.406 1 30.02 100 PHE B C 1
ATOM 1608 O O . PHE B 1 100 ? 0.637 38.594 10.578 1 30.02 100 PHE B O 1
ATOM 1615 N N . ILE B 1 101 ? -0.085 38.031 8.727 1 31.16 101 ILE B N 1
ATOM 1616 C CA . ILE B 1 101 ? 0.717 36.812 8.609 1 31.16 101 ILE B CA 1
ATOM 1617 C C . ILE B 1 101 ? 2.1 37.156 8.062 1 31.16 101 ILE B C 1
ATOM 1619 O O . ILE B 1 101 ? 2.223 37.688 6.949 1 31.16 101 ILE B O 1
ATOM 1623 N N . SER B 1 102 ? 2.955 37.688 8.867 1 24.81 102 SER B N 1
ATOM 1624 C CA . SER B 1 102 ? 4.375 37.625 8.531 1 24.81 102 SER B CA 1
ATOM 1625 C C . SER B 1 102 ? 4.82 36.188 8.297 1 24.81 102 SER B C 1
ATOM 1627 O O . SER B 1 102 ? 4.309 35.25 8.93 1 24.81 102 SER B O 1
#

Radius of gyration: 28.38 Å; Cα contacts (8 Å, |Δi|>4): 248; chains: 2; bounding box: 64×76×53 Å

Organism: Artemisia annua (NCBI:txid35608)

Secondary structure (DSSP, 8-state):
---S-TTSPPEEEEE--STTSTT-EEEEESS-STTS-EEEESS-PPPHHHHHHHHHHHHHHHHHHHHHHHHHHHHHHH-----HHHHHTTS-TT--------/---S-TTSPPEEEEE--STTSTT-EEEEESS-STTS-EEEESS-PPPHHHHHHHHHHHHHHHHHHHHHHHHHHHHHHH-----HHHHHTTS-TT--------

pLDDT: mean 80.16, std 23.26, range [24.81, 98.81]